Protein AF-A0A2M9D1E2-F1 (afdb_monomer)

Mean predicted aligned error: 17.07 Å

Solvent-accessible surface area (backbone atoms only — not comparable to full-atom values): 19922 Å² total; per-residue (Å²): 134,84,56,45,44,50,53,65,51,48,74,68,51,47,50,51,50,52,53,46,57,64,70,30,31,66,51,33,42,31,51,49,23,44,52,24,63,76,65,76,41,74,36,74,57,32,27,46,29,58,59,29,50,54,54,50,47,59,48,48,54,52,48,62,73,68,72,47,47,74,80,47,60,90,84,64,46,42,81,58,75,55,36,64,86,64,84,65,54,70,62,38,51,31,52,45,45,59,56,61,26,49,61,43,47,52,46,50,26,48,30,72,78,36,78,67,43,38,82,42,63,45,51,82,68,93,52,103,47,50,71,45,56,35,65,25,41,34,43,91,91,44,72,50,64,71,43,56,61,59,47,59,43,57,58,52,64,50,73,58,97,57,81,64,45,65,52,52,45,52,51,49,48,52,60,54,43,54,57,42,55,60,63,34,72,81,55,75,78,59,72,34,71,29,53,74,31,53,82,53,67,71,76,84,40,64,85,58,60,45,66,83,84,79,78,71,73,84,72,71,81,76,57,76,84,45,66,48,44,91,82,43,68,86,49,45,34,32,38,28,42,70,72,58,35,93,94,45,49,69,80,28,65,75,48,64,56,68,61,53,51,52,50,50,50,52,51,13,46,75,59,72,33,80,82,56,72,72,62,61,86,64,32,34,81,58,40,42,40,83,29,54,31,31,94,33,31,38,35,36,40,37,28,37,96,64,30,35,33,34,37,39,34,45,47,51,73,32,28,58,58,55,45,55,52,51,58,49,50,53,48,46,51,13,59,74,73,71,37,36,66,48,51,67,83,46,67,76,60,72,73,77,126

Organism: NCBI:txid205941

Structure (mmCIF, N/CA/C/O backbone):
data_AF-A0A2M9D1E2-F1
#
_entry.id   AF-A0A2M9D1E2-F1
#
loop_
_atom_site.group_PDB
_atom_site.id
_atom_site.type_symbol
_atom_site.label_atom_id
_atom_site.label_alt_id
_atom_site.label_comp_id
_atom_site.label_asym_id
_atom_site.label_entity_id
_atom_site.label_seq_id
_atom_site.pdbx_PDB_ins_code
_atom_site.Cartn_x
_atom_site.Cartn_y
_atom_site.Cartn_z
_atom_site.occupancy
_atom_site.B_iso_or_equiv
_atom_site.auth_seq_id
_atom_site.auth_comp_id
_atom_site.auth_asym_id
_atom_site.auth_atom_id
_atom_site.pdbx_PDB_model_num
ATOM 1 N N . MET A 1 1 ? 12.804 12.729 13.899 1.00 30.73 1 MET A N 1
ATOM 2 C CA . MET A 1 1 ? 12.704 13.256 12.520 1.00 30.73 1 MET A CA 1
ATOM 3 C C . MET A 1 1 ? 11.221 13.268 12.209 1.00 30.73 1 MET A C 1
ATOM 5 O O . MET A 1 1 ? 10.580 12.286 12.539 1.00 30.73 1 MET A O 1
ATOM 9 N N . MET A 1 2 ? 10.645 14.384 11.767 1.00 28.78 2 MET A N 1
ATOM 10 C CA . MET A 1 2 ? 9.195 14.471 11.552 1.00 28.78 2 MET A CA 1
ATOM 11 C C . MET A 1 2 ? 8.883 13.893 10.167 1.00 28.78 2 MET A C 1
ATOM 13 O O . MET A 1 2 ? 9.509 14.310 9.195 1.00 28.78 2 MET A O 1
ATOM 17 N N . HIS A 1 3 ? 7.996 12.903 10.103 1.00 37.47 3 HIS A N 1
ATOM 18 C CA . HIS A 1 3 ? 7.661 12.175 8.879 1.00 37.47 3 HIS A CA 1
ATOM 19 C C . HIS A 1 3 ? 6.671 12.994 8.044 1.00 37.47 3 HIS A C 1
ATOM 21 O O . HIS A 1 3 ? 5.739 13.585 8.590 1.00 37.47 3 HIS A O 1
ATOM 27 N N . LEU A 1 4 ? 6.925 13.098 6.740 1.00 37.47 4 LEU A N 1
ATOM 28 C CA . LEU A 1 4 ? 6.036 13.776 5.800 1.00 37.47 4 LEU A CA 1
ATOM 29 C C . LEU A 1 4 ? 5.036 12.740 5.315 1.00 37.47 4 LEU A C 1
ATOM 31 O O . LEU A 1 4 ? 5.446 11.824 4.608 1.00 37.47 4 LEU A O 1
ATOM 35 N N . ARG A 1 5 ? 3.743 12.875 5.629 1.00 41.19 5 ARG A N 1
ATOM 36 C CA . ARG A 1 5 ? 2.755 12.048 4.925 1.00 41.19 5 ARG A CA 1
ATOM 37 C C . ARG A 1 5 ? 2.846 12.372 3.431 1.00 41.19 5 ARG A C 1
ATOM 39 O O . ARG A 1 5 ? 3.163 13.512 3.080 1.00 41.19 5 ARG A O 1
ATOM 46 N N . PRO A 1 6 ? 2.553 11.430 2.524 1.00 41.03 6 PRO A N 1
ATOM 47 C CA . PRO A 1 6 ? 2.408 11.760 1.113 1.00 41.03 6 PRO A CA 1
ATOM 48 C C . PRO A 1 6 ? 1.462 12.954 0.910 1.00 41.03 6 PRO A C 1
ATOM 50 O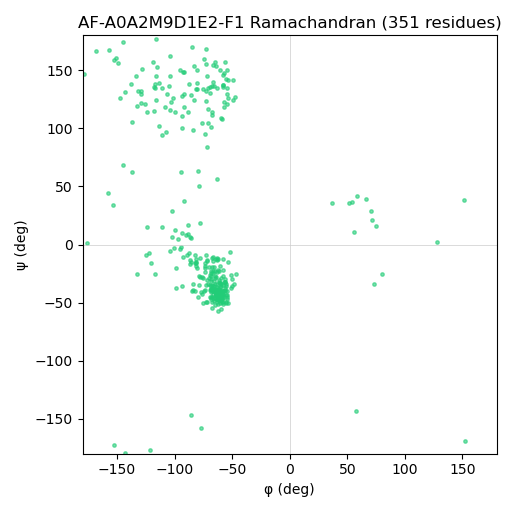 O . PRO A 1 6 ? 1.777 13.831 0.116 1.00 41.03 6 PRO A O 1
ATOM 53 N N . SER A 1 7 ? 0.405 13.093 1.715 1.00 40.59 7 SER A N 1
ATOM 54 C CA . SER A 1 7 ? -0.510 14.245 1.715 1.00 40.59 7 SER A CA 1
ATOM 55 C C . SER A 1 7 ? 0.078 15.589 2.172 1.00 40.59 7 SER A C 1
ATOM 57 O O . SER A 1 7 ? -0.527 16.633 1.933 1.00 40.59 7 SER A O 1
ATOM 59 N N . ASP A 1 8 ? 1.285 15.599 2.744 1.00 48.59 8 ASP A N 1
ATOM 60 C CA . ASP A 1 8 ? 2.007 16.800 3.181 1.00 48.59 8 ASP A CA 1
ATOM 61 C C . ASP A 1 8 ? 2.987 17.344 2.120 1.00 48.59 8 ASP A C 1
ATOM 63 O O . ASP A 1 8 ? 3.651 18.358 2.357 1.00 48.59 8 ASP A O 1
ATOM 67 N N . LEU A 1 9 ? 3.125 16.692 0.955 1.00 55.94 9 LEU A N 1
ATOM 68 C CA . LEU A 1 9 ? 4.037 17.182 -0.079 1.00 55.94 9 LEU A CA 1
ATOM 69 C C . LEU A 1 9 ? 3.463 18.438 -0.742 1.00 55.94 9 LEU A C 1
ATOM 71 O O . LEU A 1 9 ? 2.390 18.427 -1.351 1.00 55.94 9 LEU A O 1
ATOM 75 N N . SER A 1 10 ? 4.236 19.522 -0.717 1.00 64.19 10 SER A N 1
ATOM 76 C CA . SER A 1 10 ? 3.990 20.673 -1.577 1.00 64.19 10 SER A CA 1
ATOM 77 C C . SER A 1 10 ? 3.966 20.240 -3.045 1.00 64.19 10 SER A C 1
ATOM 79 O O . SER A 1 10 ? 4.591 19.251 -3.432 1.00 64.19 10 SER A O 1
ATOM 81 N N . ARG A 1 11 ? 3.311 21.017 -3.915 1.00 64.31 11 ARG A N 1
ATOM 82 C CA . ARG A 1 11 ? 3.317 20.758 -5.368 1.00 64.31 11 ARG A CA 1
ATOM 83 C C . ARG A 1 11 ? 4.737 20.567 -5.921 1.00 64.31 11 ARG A C 1
ATOM 85 O O . ARG A 1 11 ? 4.955 19.739 -6.798 1.00 64.31 11 ARG A O 1
ATOM 92 N N . GLU A 1 12 ? 5.707 21.321 -5.410 1.00 68.00 12 GLU A N 1
ATOM 93 C CA . GLU A 1 12 ? 7.111 21.185 -5.798 1.00 68.00 12 GLU A CA 1
ATOM 94 C C . GLU A 1 12 ? 7.720 19.860 -5.320 1.00 68.00 12 GLU A C 1
ATOM 96 O O . GLU A 1 12 ? 8.460 19.217 -6.061 1.00 68.00 12 GLU A O 1
ATOM 101 N N . GLN A 1 13 ? 7.406 19.423 -4.100 1.00 69.69 13 GLN A N 1
ATOM 102 C CA . GLN A 1 13 ? 7.840 18.126 -3.579 1.00 69.69 13 GLN A CA 1
ATOM 103 C C . GLN A 1 13 ? 7.193 16.961 -4.341 1.00 69.69 13 GLN A C 1
ATOM 105 O O . GLN A 1 13 ? 7.903 16.037 -4.727 1.00 69.69 13 GLN A O 1
ATOM 110 N N . ALA A 1 14 ? 5.896 17.044 -4.643 1.00 69.19 14 ALA A N 1
ATOM 111 C CA . ALA A 1 14 ? 5.176 16.067 -5.456 1.00 69.19 14 ALA A CA 1
ATOM 112 C C . ALA A 1 14 ? 5.780 15.951 -6.870 1.00 69.19 14 ALA A C 1
ATOM 114 O O . ALA A 1 14 ? 6.078 14.853 -7.334 1.00 69.19 14 ALA A O 1
ATOM 115 N N . ASN A 1 15 ? 6.073 17.081 -7.523 1.00 73.69 15 ASN A N 1
ATOM 116 C CA . ASN A 1 15 ? 6.747 17.090 -8.825 1.00 73.69 15 ASN A CA 1
ATOM 117 C C . ASN A 1 15 ? 8.166 16.505 -8.757 1.00 73.69 15 ASN A C 1
ATOM 119 O O . ASN A 1 15 ? 8.570 15.782 -9.664 1.00 73.69 15 ASN A O 1
ATOM 123 N N . ARG A 1 16 ? 8.927 16.792 -7.691 1.00 74.56 16 ARG A N 1
ATOM 124 C CA . ARG A 1 16 ? 10.251 16.185 -7.478 1.00 74.56 16 ARG A CA 1
ATOM 125 C C . ARG A 1 16 ? 10.161 14.677 -7.259 1.00 74.56 16 ARG A C 1
ATOM 127 O O . ARG A 1 16 ? 11.017 13.956 -7.760 1.00 74.56 16 ARG A O 1
ATOM 134 N N . HIS A 1 17 ? 9.141 14.209 -6.545 1.00 74.50 17 HIS A N 1
ATOM 135 C CA . HIS A 1 17 ? 8.901 12.785 -6.336 1.00 74.50 17 HIS A CA 1
ATOM 136 C C . HIS A 1 17 ? 8.551 12.075 -7.649 1.00 74.50 17 HIS A C 1
ATOM 138 O O . HIS A 1 17 ? 9.188 11.082 -7.988 1.00 74.50 17 HIS A O 1
ATOM 144 N N . LEU A 1 18 ? 7.620 12.632 -8.431 1.00 76.44 18 LEU A N 1
ATOM 145 C CA . LEU A 1 18 ? 7.269 12.097 -9.747 1.00 76.44 18 LEU A CA 1
ATOM 146 C C . LEU A 1 18 ? 8.486 12.062 -10.683 1.00 76.44 18 LEU A C 1
ATOM 148 O O . LEU A 1 18 ? 8.765 11.029 -11.280 1.00 76.44 18 LEU A O 1
ATOM 152 N N . ALA A 1 19 ? 9.259 13.149 -10.747 1.00 81.69 19 ALA A N 1
ATOM 153 C CA . ALA A 1 19 ? 10.473 13.199 -11.557 1.00 81.69 19 ALA A CA 1
ATOM 154 C C . ALA A 1 19 ? 11.523 12.178 -11.091 1.00 81.69 19 ALA A C 1
ATOM 156 O O . ALA A 1 19 ? 12.221 11.593 -11.914 1.00 81.69 19 ALA A O 1
ATOM 157 N N . HIS A 1 20 ? 11.660 11.946 -9.783 1.00 81.25 20 HIS A N 1
ATOM 158 C CA . HIS A 1 20 ? 12.531 10.890 -9.277 1.00 81.25 20 HIS A CA 1
ATOM 159 C C . HIS A 1 20 ? 12.058 9.516 -9.763 1.00 81.25 20 HIS A C 1
ATOM 161 O O . HIS A 1 20 ? 12.851 8.806 -10.369 1.00 81.25 20 HIS A O 1
ATOM 167 N N . ALA A 1 21 ? 10.779 9.183 -9.586 1.00 79.56 21 ALA A N 1
ATOM 168 C CA . ALA A 1 21 ? 10.208 7.914 -10.035 1.00 79.56 21 ALA A CA 1
ATOM 169 C C . ALA A 1 21 ? 10.362 7.682 -11.549 1.00 79.56 21 ALA A C 1
ATOM 171 O O . ALA A 1 21 ? 10.675 6.579 -11.991 1.00 79.56 21 ALA A O 1
ATOM 172 N N . GLU A 1 22 ? 10.186 8.730 -12.356 1.00 82.81 22 GLU A N 1
ATOM 173 C CA . GLU A 1 22 ? 10.434 8.670 -13.798 1.00 82.81 22 GLU A CA 1
ATOM 174 C C . GLU A 1 22 ? 11.910 8.395 -14.111 1.00 82.81 22 GLU A C 1
ATOM 176 O O . GLU A 1 22 ? 12.217 7.555 -14.957 1.00 82.81 22 GLU A O 1
ATOM 181 N N . ASN A 1 23 ? 12.826 9.059 -13.401 1.00 84.19 23 ASN A N 1
ATOM 182 C CA . ASN A 1 23 ? 14.267 8.905 -13.600 1.00 84.19 23 ASN A CA 1
ATOM 183 C C . ASN A 1 23 ? 14.819 7.574 -13.062 1.00 84.19 23 ASN A C 1
ATOM 185 O O . ASN A 1 23 ? 15.860 7.121 -13.533 1.00 84.19 23 ASN A O 1
ATOM 189 N N . THR A 1 24 ? 14.156 6.935 -12.095 1.00 82.88 24 THR A N 1
ATOM 190 C CA . THR A 1 24 ? 14.595 5.649 -11.532 1.00 82.88 24 THR A CA 1
ATOM 191 C C . THR A 1 24 ? 14.048 4.436 -12.272 1.00 82.88 24 THR A C 1
ATOM 193 O O . THR A 1 24 ? 14.525 3.330 -12.026 1.00 82.88 24 THR A O 1
ATOM 196 N N . ARG A 1 25 ? 13.111 4.603 -13.216 1.00 86.81 25 ARG A N 1
ATOM 197 C CA . ARG A 1 25 ? 12.464 3.483 -13.922 1.00 86.81 25 ARG A CA 1
ATOM 198 C C . ARG A 1 25 ? 13.461 2.512 -14.557 1.00 86.81 25 ARG A C 1
ATOM 200 O O . ARG A 1 25 ? 13.387 1.306 -14.342 1.00 86.81 25 ARG A O 1
ATOM 207 N N . GLU A 1 26 ? 14.418 3.037 -15.318 1.00 89.94 26 GLU A N 1
ATOM 208 C CA . GLU A 1 26 ? 15.444 2.229 -15.990 1.00 89.94 26 GLU A CA 1
ATOM 209 C C . GLU A 1 26 ? 16.364 1.520 -14.987 1.00 89.94 26 GLU A C 1
ATOM 211 O O . GLU A 1 26 ? 16.688 0.343 -15.164 1.00 89.94 26 GLU A O 1
ATOM 216 N N . PHE A 1 27 ? 16.730 2.212 -13.905 1.00 89.81 27 PHE A N 1
ATOM 217 C CA . PHE A 1 27 ? 17.499 1.626 -12.813 1.00 89.81 27 PHE A CA 1
ATOM 218 C C . PHE A 1 27 ? 16.750 0.445 -12.185 1.00 89.81 27 PHE A C 1
ATOM 220 O O . PHE A 1 27 ? 17.319 -0.634 -12.065 1.00 89.81 27 PHE A O 1
ATOM 227 N N . ARG A 1 28 ? 15.463 0.611 -11.859 1.00 89.12 28 ARG A N 1
ATOM 228 C CA . ARG A 1 28 ? 14.631 -0.435 -11.245 1.00 89.12 28 ARG A CA 1
ATOM 229 C C . ARG A 1 28 ? 14.474 -1.671 -12.124 1.00 89.12 28 ARG A C 1
ATOM 231 O O . ARG A 1 28 ? 14.533 -2.786 -11.616 1.00 89.12 28 ARG A O 1
ATOM 238 N N . LEU A 1 29 ? 14.314 -1.489 -13.434 1.00 93.12 29 LEU A N 1
ATOM 239 C CA . LEU A 1 29 ? 14.281 -2.607 -14.383 1.00 93.12 29 LEU A CA 1
ATOM 240 C C . LEU A 1 29 ? 15.635 -3.318 -14.470 1.00 93.12 29 LEU A C 1
ATOM 242 O O . LEU A 1 29 ? 15.686 -4.545 -14.522 1.00 93.12 29 LEU A O 1
ATOM 246 N N . THR A 1 30 ? 16.730 -2.556 -14.459 1.00 93.00 30 THR A N 1
ATOM 247 C CA . THR A 1 30 ? 18.088 -3.114 -14.473 1.00 93.00 30 THR A CA 1
ATOM 248 C C . THR A 1 30 ? 18.355 -3.906 -13.194 1.00 93.00 30 THR A C 1
ATOM 250 O O . THR A 1 30 ? 18.816 -5.038 -13.249 1.00 93.00 30 THR A O 1
ATOM 253 N N . GLU A 1 31 ? 18.000 -3.361 -12.038 1.00 90.19 31 GLU A N 1
ATOM 254 C CA . GLU A 1 31 ? 18.126 -4.029 -10.745 1.00 90.19 31 GLU A CA 1
ATOM 255 C C . GLU A 1 31 ? 17.321 -5.336 -10.681 1.00 90.19 31 GLU A C 1
ATOM 257 O O . GLU A 1 31 ? 17.870 -6.377 -10.320 1.00 90.19 31 GLU A O 1
ATOM 262 N N . LEU A 1 32 ? 16.066 -5.313 -11.140 1.00 91.81 32 LEU A N 1
ATOM 263 C CA . LEU A 1 32 ? 15.233 -6.509 -11.255 1.00 91.81 32 LEU A CA 1
ATOM 264 C C . LEU A 1 32 ? 15.869 -7.575 -12.159 1.00 91.81 32 LEU A C 1
ATOM 266 O O . LEU A 1 32 ? 15.884 -8.753 -11.802 1.00 91.81 32 LEU A O 1
ATOM 270 N N . ALA A 1 33 ? 16.431 -7.169 -13.301 1.00 94.62 33 ALA A N 1
ATOM 271 C CA . ALA A 1 33 ? 17.135 -8.070 -14.210 1.00 94.62 33 ALA A CA 1
ATOM 272 C C . ALA A 1 33 ? 18.343 -8.739 -13.533 1.00 94.62 33 ALA A C 1
ATOM 274 O O . ALA A 1 33 ? 18.526 -9.949 -13.653 1.00 94.62 33 ALA A O 1
ATOM 275 N N . HIS A 1 34 ? 19.141 -7.973 -12.782 1.00 91.50 34 HIS A N 1
ATOM 276 C CA . HIS A 1 34 ? 20.280 -8.505 -12.024 1.00 91.50 34 HIS A CA 1
ATOM 277 C C . HIS A 1 34 ? 19.837 -9.484 -10.932 1.00 91.50 34 HIS A C 1
ATOM 279 O O . HIS A 1 34 ? 20.447 -10.542 -10.788 1.00 91.50 34 HIS A O 1
ATOM 285 N N . TRP A 1 35 ? 18.762 -9.183 -10.197 1.00 90.06 35 TRP A N 1
ATOM 286 C CA . TRP A 1 35 ? 18.223 -10.099 -9.186 1.00 90.06 35 TRP A CA 1
ATOM 287 C C . TRP A 1 35 ? 17.701 -11.401 -9.787 1.00 90.06 35 TRP A C 1
ATOM 289 O O . TRP A 1 35 ? 18.001 -12.474 -9.259 1.00 90.06 35 TRP A O 1
ATOM 299 N N . MET A 1 36 ? 16.965 -11.335 -10.898 1.00 92.06 36 MET A N 1
ATOM 300 C CA . MET A 1 36 ? 16.499 -12.534 -11.595 1.00 92.06 36 MET A CA 1
ATOM 301 C C . MET A 1 36 ? 17.674 -13.361 -12.110 1.00 92.06 36 MET A C 1
ATOM 303 O O . MET A 1 36 ? 17.728 -14.554 -11.846 1.00 92.06 36 MET A O 1
ATOM 307 N N . ALA A 1 37 ? 18.657 -12.740 -12.762 1.00 92.25 37 ALA A N 1
ATOM 308 C CA . ALA A 1 37 ? 19.831 -13.455 -13.258 1.00 92.25 37 ALA A CA 1
ATOM 309 C C . ALA A 1 37 ? 20.640 -14.122 -12.131 1.00 92.25 37 ALA A C 1
ATOM 311 O O . ALA A 1 37 ? 21.111 -15.243 -12.292 1.00 92.25 37 ALA A O 1
ATOM 312 N N . ALA A 1 38 ? 20.785 -13.458 -10.980 1.00 89.19 38 ALA A N 1
ATOM 313 C CA . ALA A 1 38 ? 21.532 -13.988 -9.839 1.00 89.19 38 ALA A CA 1
ATOM 314 C C . ALA A 1 38 ? 20.804 -15.112 -9.080 1.00 89.19 38 ALA A C 1
ATOM 316 O O . ALA A 1 38 ? 21.443 -15.840 -8.323 1.00 89.19 38 ALA A O 1
ATOM 317 N N . SER A 1 39 ? 19.487 -15.235 -9.253 1.00 88.25 39 SER A N 1
ATOM 318 C CA . SER A 1 39 ? 18.641 -16.219 -8.563 1.00 88.25 39 SER A CA 1
ATOM 319 C C . SER A 1 39 ? 18.103 -17.314 -9.485 1.00 88.25 39 SER A C 1
ATOM 321 O O . SER A 1 39 ? 17.161 -18.006 -9.106 1.00 88.25 39 SER A O 1
ATOM 323 N N . ASP A 1 40 ? 18.671 -17.455 -10.691 1.00 89.44 40 ASP A N 1
ATOM 324 C CA . ASP A 1 40 ? 18.162 -18.343 -11.747 1.00 89.44 40 ASP A CA 1
ATOM 325 C C . ASP A 1 40 ? 16.656 -18.126 -12.028 1.00 89.44 40 ASP A C 1
ATOM 327 O O . ASP A 1 40 ? 15.896 -19.056 -12.302 1.00 89.44 40 ASP A O 1
ATOM 331 N N . GLY A 1 41 ? 16.210 -16.871 -11.929 1.00 90.50 41 GLY A N 1
ATOM 332 C CA . GLY A 1 41 ? 14.840 -16.441 -12.175 1.00 90.50 41 GLY A CA 1
ATOM 333 C C . GLY A 1 41 ? 14.451 -16.453 -13.660 1.00 90.50 41 GLY A C 1
ATOM 334 O O . GLY A 1 41 ? 15.310 -16.532 -14.541 1.00 90.50 41 GLY A O 1
ATOM 335 N N . PRO A 1 42 ? 13.150 -16.314 -13.971 1.00 94.81 42 PRO A N 1
ATOM 336 C CA . PRO A 1 42 ? 12.587 -16.474 -15.316 1.00 94.81 42 PRO A CA 1
ATOM 337 C C . PRO A 1 42 ? 12.805 -15.236 -16.206 1.00 94.81 42 PRO A C 1
ATOM 339 O O . PRO A 1 42 ? 11.876 -14.709 -16.817 1.00 94.81 42 PRO A O 1
ATOM 342 N N . ILE A 1 43 ? 14.040 -14.737 -16.285 1.00 95.25 43 ILE A N 1
ATOM 343 C CA . ILE A 1 43 ? 14.364 -13.472 -16.957 1.00 95.25 43 ILE A CA 1
ATOM 344 C C . ILE A 1 43 ? 14.014 -13.476 -18.451 1.00 95.25 43 ILE A C 1
ATOM 346 O O . ILE A 1 43 ? 13.589 -12.454 -18.993 1.00 95.25 43 ILE A O 1
ATOM 350 N N . ASP A 1 44 ? 14.133 -14.623 -19.118 1.00 95.44 44 ASP A N 1
ATOM 351 C CA . ASP A 1 44 ? 13.817 -14.776 -20.542 1.00 95.44 44 ASP A CA 1
ATOM 352 C C . ASP A 1 44 ? 12.311 -14.681 -20.834 1.00 95.44 44 ASP A C 1
ATOM 354 O O . ASP A 1 44 ? 11.915 -14.381 -21.961 1.00 95.44 44 ASP A O 1
ATOM 358 N N . GLU A 1 45 ? 11.464 -14.874 -19.819 1.00 94.25 45 GLU A N 1
ATOM 359 C CA . GLU A 1 45 ? 10.005 -14.773 -19.928 1.00 94.25 45 GLU A CA 1
ATOM 360 C C . GLU A 1 45 ? 9.489 -13.345 -19.719 1.00 94.25 45 GLU A C 1
ATOM 362 O O . GLU A 1 45 ? 8.304 -13.082 -19.920 1.00 94.25 45 GLU A O 1
ATOM 367 N N . MET A 1 46 ? 10.366 -12.413 -19.331 1.00 95.50 46 MET A N 1
ATOM 368 C CA . MET A 1 46 ? 10.008 -11.046 -18.956 1.00 95.50 46 MET A CA 1
ATOM 369 C C . MET A 1 46 ? 9.773 -10.150 -20.173 1.00 95.50 46 MET A C 1
ATOM 371 O O . MET A 1 46 ? 10.462 -9.150 -20.378 1.00 95.50 46 MET A O 1
ATOM 375 N N . ASP A 1 47 ? 8.768 -10.491 -20.968 1.00 92.69 47 ASP A N 1
ATOM 376 C CA . ASP A 1 47 ? 8.425 -9.848 -22.232 1.00 92.69 47 ASP A CA 1
ATOM 377 C C . ASP A 1 47 ? 7.521 -8.615 -22.105 1.00 92.69 47 ASP A C 1
ATOM 379 O O . ASP A 1 47 ? 7.156 -8.070 -23.137 1.00 92.69 47 ASP A O 1
ATOM 383 N N . ALA A 1 48 ? 7.204 -8.132 -20.901 1.00 89.38 48 ALA A N 1
ATOM 384 C CA . ALA A 1 48 ? 6.289 -7.016 -20.643 1.00 89.38 48 ALA A CA 1
ATOM 385 C C . ALA A 1 48 ? 4.872 -7.253 -21.194 1.00 89.38 48 ALA A C 1
ATOM 387 O O . ALA A 1 48 ? 4.248 -6.349 -21.748 1.00 89.38 48 ALA A O 1
ATOM 388 N N . SER A 1 49 ? 4.378 -8.476 -21.009 1.00 85.19 49 SER A N 1
ATOM 389 C CA . SER A 1 49 ? 2.968 -8.855 -21.129 1.00 85.19 49 SER A CA 1
ATOM 390 C C . SER A 1 49 ? 2.324 -9.057 -19.749 1.00 85.19 49 SER A C 1
ATOM 392 O O . SER A 1 49 ? 3.008 -9.319 -18.759 1.00 85.19 49 SER A O 1
ATOM 394 N N . TRP A 1 50 ? 0.998 -9.046 -19.665 1.00 79.56 50 TRP A N 1
ATOM 395 C CA . TRP A 1 50 ? 0.243 -9.464 -18.483 1.00 79.56 50 TRP A CA 1
ATOM 396 C C . TRP A 1 50 ? 0.593 -10.885 -18.037 1.00 79.56 50 TRP A C 1
ATOM 398 O O . TRP A 1 50 ? 0.676 -11.147 -16.841 1.00 79.56 50 TRP A O 1
ATOM 408 N N . ALA A 1 51 ? 0.875 -11.796 -18.977 1.00 80.69 51 ALA A N 1
ATOM 409 C CA . ALA A 1 51 ? 1.328 -13.144 -18.637 1.00 80.69 51 ALA A CA 1
ATOM 410 C C . ALA A 1 51 ? 2.665 -13.111 -17.876 1.00 80.69 51 ALA A C 1
ATOM 412 O O . ALA A 1 51 ? 2.818 -13.789 -16.863 1.00 80.69 51 ALA A O 1
ATOM 413 N N . SER A 1 52 ? 3.605 -12.269 -18.315 1.00 87.62 52 SER A N 1
ATOM 414 C CA . SER A 1 52 ? 4.891 -12.104 -17.631 1.00 87.62 52 SER A CA 1
ATOM 415 C C . SER A 1 52 ? 4.779 -11.438 -16.253 1.00 87.62 52 SER A C 1
ATOM 417 O O . SER A 1 52 ? 5.637 -11.676 -15.409 1.00 87.62 52 SER A O 1
ATOM 419 N N . VAL A 1 53 ? 3.709 -10.676 -15.972 1.00 81.94 53 VAL A N 1
ATOM 420 C CA . VAL A 1 53 ? 3.424 -10.154 -14.618 1.00 81.94 53 VAL A CA 1
ATOM 421 C C . VAL A 1 53 ? 3.105 -11.295 -13.647 1.00 81.94 53 VAL A C 1
ATOM 423 O O . VAL A 1 53 ? 3.572 -11.275 -12.511 1.00 81.94 53 VAL A O 1
ATOM 426 N N . GLY A 1 54 ? 2.376 -12.321 -14.096 1.00 77.50 54 GLY A N 1
ATOM 427 C CA . GLY A 1 54 ? 2.157 -13.541 -13.313 1.00 77.50 54 GLY A CA 1
ATOM 428 C C . GLY A 1 54 ? 3.447 -14.295 -13.015 1.00 77.50 54 GLY A C 1
ATOM 429 O O . GLY A 1 54 ? 3.728 -14.625 -11.868 1.00 77.50 54 GLY A O 1
ATOM 430 N N . THR A 1 55 ? 4.289 -14.479 -14.030 1.00 86.62 55 THR A N 1
ATOM 431 C CA . THR A 1 55 ? 5.609 -15.096 -13.852 1.00 86.62 55 THR A CA 1
ATOM 432 C C . THR A 1 55 ? 6.498 -14.281 -12.895 1.00 86.62 55 THR A C 1
ATOM 434 O O . THR A 1 55 ? 7.162 -14.847 -12.024 1.00 86.62 55 THR A O 1
ATOM 437 N N . LEU A 1 56 ? 6.500 -12.945 -13.012 1.00 86.69 56 LEU A N 1
ATOM 438 C CA . LEU A 1 56 ? 7.201 -12.039 -12.093 1.00 86.69 56 LEU A CA 1
ATOM 439 C C . LEU A 1 56 ? 6.695 -12.205 -10.656 1.00 86.69 56 LEU A C 1
ATOM 441 O O . LEU A 1 56 ? 7.496 -12.176 -9.719 1.00 86.69 56 LEU A O 1
ATOM 445 N N . TRP A 1 57 ? 5.388 -12.392 -10.484 1.00 79.81 57 TRP A N 1
ATOM 446 C CA . TRP A 1 57 ? 4.772 -12.622 -9.187 1.00 79.81 57 TRP A CA 1
ATOM 447 C C . TRP A 1 57 ? 5.261 -13.902 -8.521 1.00 79.81 57 TRP A C 1
ATOM 449 O O . TRP A 1 57 ? 5.842 -13.836 -7.436 1.00 79.81 57 TRP A O 1
ATOM 459 N N . GLU A 1 58 ? 5.094 -15.037 -9.196 1.00 79.75 58 GLU A N 1
ATOM 460 C CA . GLU A 1 58 ? 5.506 -16.349 -8.691 1.00 79.75 58 GLU A CA 1
ATOM 461 C C . GLU A 1 58 ? 6.995 -16.363 -8.323 1.00 79.75 58 GLU A C 1
ATOM 463 O O . GLU A 1 58 ? 7.382 -16.824 -7.244 1.00 79.75 58 GLU A O 1
ATOM 468 N N . TRP A 1 59 ? 7.838 -15.781 -9.184 1.00 87.38 59 TRP A N 1
ATOM 469 C CA . TRP A 1 59 ? 9.258 -15.632 -8.889 1.00 87.38 59 TRP A CA 1
ATOM 470 C C . TRP A 1 59 ? 9.499 -14.740 -7.672 1.00 87.38 59 TRP A C 1
ATOM 472 O O . TRP A 1 59 ? 10.264 -15.128 -6.796 1.00 87.38 59 TRP A O 1
ATOM 482 N N . THR A 1 60 ? 8.845 -13.578 -7.574 1.00 81.31 60 THR A N 1
ATOM 483 C CA . THR A 1 60 ? 9.034 -12.643 -6.451 1.00 81.31 60 THR A CA 1
ATOM 484 C C . THR A 1 60 ? 8.679 -13.299 -5.116 1.00 81.31 60 THR A C 1
ATOM 486 O O . THR A 1 60 ? 9.413 -13.129 -4.143 1.00 81.31 60 THR A O 1
ATOM 489 N N . GLN A 1 61 ? 7.605 -14.093 -5.060 1.00 75.19 61 GLN A N 1
ATOM 490 C CA . GLN A 1 61 ? 7.239 -14.855 -3.862 1.00 75.19 61 GLN A CA 1
ATOM 491 C C . GLN A 1 61 ? 8.338 -15.833 -3.458 1.00 75.19 61 GLN A C 1
ATOM 493 O O . GLN A 1 61 ? 8.764 -15.848 -2.301 1.00 75.19 61 GLN A O 1
ATOM 498 N N . SER A 1 62 ? 8.812 -16.628 -4.423 1.00 77.69 62 SER A N 1
ATOM 499 C CA . SER A 1 62 ? 9.905 -17.566 -4.193 1.00 77.69 62 SER A CA 1
ATOM 500 C C . SER A 1 62 ? 11.150 -16.818 -3.717 1.00 77.69 62 SER A C 1
ATOM 502 O O . SER A 1 62 ? 11.694 -17.154 -2.671 1.00 77.69 62 SER A O 1
ATOM 504 N N . PHE A 1 63 ? 11.536 -15.755 -4.422 1.00 79.44 63 PHE A N 1
ATOM 505 C CA . PHE A 1 63 ? 12.718 -14.937 -4.167 1.00 79.44 63 PHE A CA 1
ATOM 506 C C . PHE A 1 63 ? 12.721 -14.306 -2.767 1.00 79.44 63 PHE A C 1
ATOM 508 O O . PHE A 1 63 ? 13.742 -14.336 -2.077 1.00 79.44 63 PHE A O 1
ATOM 515 N N . ILE A 1 64 ? 11.577 -13.783 -2.313 1.00 74.69 64 ILE A N 1
ATOM 516 C CA . ILE A 1 64 ? 11.419 -13.237 -0.955 1.00 74.69 64 ILE A CA 1
ATOM 517 C C . ILE A 1 64 ? 11.490 -14.357 0.096 1.00 74.69 64 ILE A C 1
ATOM 519 O O . ILE A 1 64 ? 12.087 -14.162 1.155 1.00 74.69 64 ILE A O 1
ATOM 523 N N . SER A 1 65 ? 10.915 -15.532 -0.187 1.00 66.38 65 SER A N 1
ATOM 524 C CA . SER A 1 65 ? 10.849 -16.656 0.760 1.00 66.38 65 SER A CA 1
ATOM 525 C C . SER A 1 65 ? 12.179 -17.396 0.980 1.00 66.38 65 SER A C 1
ATOM 527 O O . SER A 1 65 ? 12.336 -18.067 1.998 1.00 66.38 65 SER A O 1
ATOM 529 N N . THR A 1 66 ? 13.144 -17.277 0.061 1.00 59.75 66 THR A N 1
ATOM 530 C CA . THR A 1 66 ? 14.382 -18.081 0.038 1.00 59.75 66 THR A CA 1
ATOM 531 C C . THR A 1 66 ? 15.637 -17.363 0.564 1.00 59.75 66 THR A C 1
ATOM 533 O O . THR A 1 66 ? 16.739 -17.689 0.145 1.00 59.75 66 THR A O 1
ATOM 536 N N . GLU A 1 67 ? 15.510 -16.401 1.483 1.00 56.28 67 GLU A N 1
ATOM 537 C CA . GLU A 1 67 ? 16.653 -15.700 2.119 1.00 56.28 67 GLU A CA 1
ATOM 538 C C . GLU A 1 67 ? 17.520 -14.810 1.190 1.00 56.28 67 GLU A C 1
ATOM 540 O O . GLU A 1 67 ? 18.727 -14.693 1.377 1.00 56.28 67 GLU A O 1
ATOM 545 N N . VAL A 1 68 ? 16.924 -14.070 0.241 1.00 52.06 68 VAL A N 1
ATOM 546 C CA . VAL A 1 68 ? 17.641 -13.001 -0.512 1.00 52.06 68 VAL A CA 1
ATOM 547 C C . VAL A 1 68 ? 17.397 -11.598 0.058 1.00 52.06 68 VAL A C 1
ATOM 549 O O . VAL A 1 68 ? 17.946 -10.607 -0.422 1.00 52.06 68 VAL A O 1
ATOM 552 N N . ALA A 1 69 ? 16.679 -11.496 1.180 1.00 50.81 69 ALA A N 1
ATOM 553 C CA . ALA A 1 69 ? 16.636 -10.268 1.968 1.00 50.81 69 ALA A CA 1
ATOM 554 C C . ALA A 1 69 ? 18.068 -9.721 2.207 1.00 50.81 69 ALA A C 1
ATOM 556 O O . ALA A 1 69 ? 18.280 -8.516 2.160 1.00 50.81 69 ALA A O 1
ATOM 557 N N . GLU A 1 70 ? 19.088 -10.577 2.352 1.00 55.81 70 GLU A N 1
ATOM 558 C CA . GLU A 1 70 ? 20.485 -10.152 2.527 1.00 55.81 70 GLU A CA 1
ATOM 559 C C . GLU A 1 70 ? 21.112 -9.390 1.348 1.00 55.81 70 GLU A C 1
ATOM 561 O O . GLU A 1 70 ? 21.982 -8.552 1.588 1.00 55.81 70 GLU A O 1
ATOM 566 N N . ALA A 1 71 ? 20.666 -9.618 0.106 1.00 60.66 71 ALA A N 1
ATOM 567 C CA . ALA A 1 71 ? 21.214 -8.938 -1.073 1.00 60.66 71 ALA A CA 1
ATOM 568 C C . ALA A 1 71 ? 20.787 -7.467 -1.175 1.00 60.66 71 ALA A C 1
ATOM 570 O O . ALA A 1 7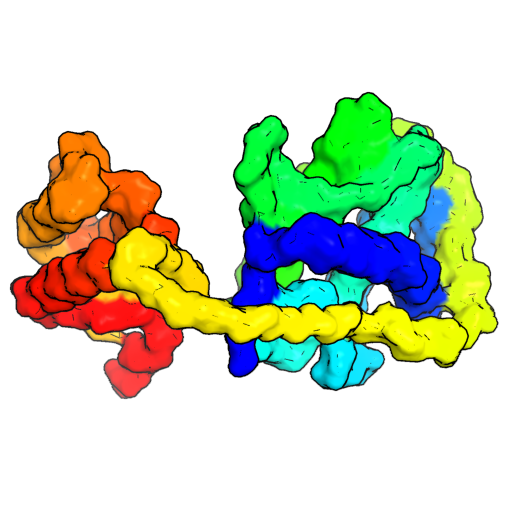1 ? 21.407 -6.710 -1.919 1.00 60.66 71 ALA A O 1
ATOM 571 N N . VAL A 1 72 ? 19.755 -7.061 -0.425 1.00 68.00 72 VAL A N 1
ATOM 572 C CA . VAL A 1 72 ? 19.348 -5.663 -0.274 1.00 68.00 72 VAL A CA 1
ATOM 573 C C . VAL A 1 72 ? 20.030 -5.090 0.981 1.00 68.00 72 VAL A C 1
ATOM 575 O O . VAL A 1 72 ? 19.700 -5.483 2.113 1.00 68.00 72 VAL A O 1
ATOM 578 N N . PRO A 1 73 ? 20.998 -4.170 0.825 1.00 68.81 73 PRO A N 1
ATOM 579 C CA . PRO A 1 73 ? 21.666 -3.515 1.942 1.00 68.81 73 PRO A CA 1
ATOM 580 C C . PRO A 1 73 ? 20.688 -2.776 2.862 1.00 68.81 73 PRO A C 1
ATOM 582 O O . PRO A 1 73 ? 19.677 -2.228 2.424 1.00 68.81 73 PRO A O 1
ATOM 585 N N . ALA A 1 74 ? 20.993 -2.754 4.160 1.00 64.19 74 ALA A N 1
ATOM 586 C CA . ALA A 1 74 ? 20.117 -2.186 5.188 1.00 64.19 74 ALA A CA 1
ATOM 587 C C . ALA A 1 74 ? 19.946 -0.662 5.075 1.00 64.19 74 ALA A C 1
ATOM 589 O O . ALA A 1 74 ? 18.982 -0.093 5.594 1.00 64.19 74 ALA A O 1
ATOM 590 N N . GLU A 1 75 ? 20.904 -0.003 4.428 1.00 65.81 75 GLU A N 1
ATOM 591 C CA . GLU A 1 75 ? 20.943 1.432 4.192 1.00 65.81 75 GLU A CA 1
ATOM 592 C C . GLU A 1 75 ? 20.095 1.884 2.998 1.00 65.81 75 GLU A C 1
ATOM 594 O O . GLU A 1 75 ? 19.874 3.088 2.846 1.00 65.81 75 GLU A O 1
ATOM 599 N N . TRP A 1 76 ? 19.619 0.959 2.157 1.00 69.75 76 TRP A N 1
ATOM 600 C CA . TRP A 1 76 ? 18.779 1.313 1.017 1.00 69.75 76 TRP A CA 1
ATOM 601 C C . TRP A 1 76 ? 17.384 1.709 1.477 1.00 69.75 76 TRP A C 1
ATOM 603 O O . TRP A 1 76 ? 16.744 1.048 2.299 1.00 69.75 76 TRP A O 1
ATOM 613 N N . ARG A 1 77 ? 16.926 2.840 0.946 1.00 62.72 77 ARG A N 1
ATOM 614 C CA . ARG A 1 77 ? 15.660 3.461 1.319 1.00 62.72 77 ARG A CA 1
ATOM 615 C C . ARG A 1 77 ? 14.623 3.237 0.231 1.00 62.72 77 ARG A C 1
ATOM 617 O O . ARG A 1 77 ? 14.896 3.393 -0.955 1.00 62.72 77 ARG A O 1
ATOM 624 N N . THR A 1 78 ? 13.416 2.898 0.655 1.00 64.56 78 THR A N 1
ATOM 625 C CA . THR A 1 78 ? 12.240 2.831 -0.210 1.00 64.56 78 THR A CA 1
ATOM 626 C C . THR A 1 78 ? 11.638 4.226 -0.355 1.00 64.56 78 THR A C 1
ATOM 628 O O . THR A 1 78 ? 11.736 5.034 0.571 1.00 64.56 78 THR A O 1
ATOM 631 N N . ASP A 1 79 ? 10.938 4.514 -1.454 1.00 58.44 79 ASP A N 1
ATOM 632 C CA . ASP A 1 79 ? 10.121 5.741 -1.575 1.00 58.44 79 ASP A CA 1
ATOM 633 C C . ASP A 1 79 ? 9.150 5.942 -0.388 1.00 58.44 79 ASP A C 1
ATOM 635 O O . ASP A 1 79 ? 8.804 7.065 -0.032 1.00 58.44 79 ASP A O 1
ATOM 639 N N . GLN A 1 80 ? 8.750 4.848 0.271 1.00 51.22 80 GLN A N 1
ATOM 640 C CA . GLN A 1 80 ? 7.869 4.836 1.440 1.00 51.22 80 GLN A CA 1
ATOM 641 C C . GLN A 1 80 ? 8.577 5.167 2.762 1.00 51.22 80 GLN A C 1
ATOM 643 O O . GLN A 1 80 ? 7.923 5.607 3.704 1.00 51.22 80 GLN A O 1
ATOM 648 N N . SER A 1 81 ? 9.905 5.039 2.845 1.00 49.19 81 SER A N 1
ATOM 649 C CA . SER A 1 81 ? 10.670 5.404 4.052 1.00 49.19 81 SER A CA 1
ATOM 650 C C . SER A 1 81 ? 10.584 6.898 4.406 1.00 49.19 81 SER A C 1
ATOM 652 O O . SER A 1 81 ? 10.929 7.300 5.515 1.00 49.19 81 SER A O 1
ATOM 654 N N . ILE A 1 82 ? 10.083 7.716 3.478 1.00 47.00 82 ILE A N 1
ATOM 655 C CA . ILE A 1 82 ? 9.798 9.140 3.672 1.00 47.00 82 ILE A CA 1
ATOM 656 C C . ILE A 1 82 ? 8.473 9.353 4.436 1.00 47.00 82 ILE A C 1
ATOM 658 O O . ILE A 1 82 ? 8.337 10.357 5.136 1.00 47.00 82 ILE A O 1
ATOM 662 N N . GLY A 1 83 ? 7.531 8.403 4.339 1.00 39.22 83 GLY A N 1
ATOM 663 C CA . GLY A 1 83 ? 6.127 8.575 4.722 1.00 39.22 83 GLY A CA 1
ATOM 664 C C . GLY A 1 83 ? 5.700 8.042 6.088 1.00 39.22 83 GLY A C 1
ATOM 665 O O . GLY A 1 83 ? 4.875 8.664 6.744 1.00 39.22 83 GLY A O 1
ATOM 666 N N . PHE A 1 84 ? 6.241 6.903 6.521 1.00 37.78 84 PHE A N 1
ATOM 667 C CA . PHE A 1 84 ? 5.485 6.008 7.412 1.00 37.78 84 PHE A CA 1
ATOM 668 C C . PHE A 1 84 ? 5.778 6.057 8.915 1.00 37.78 84 PHE A C 1
ATOM 670 O O . PHE A 1 84 ? 5.339 5.145 9.593 1.00 37.78 84 PHE A O 1
ATOM 677 N N . GLY A 1 85 ? 6.500 7.041 9.467 1.00 38.22 85 GLY A N 1
ATOM 678 C CA . GLY A 1 85 ? 6.615 7.164 10.942 1.00 38.22 85 GLY A CA 1
ATOM 679 C C . GLY A 1 85 ? 7.499 6.123 11.648 1.00 38.22 85 GLY A C 1
ATOM 680 O O . GLY A 1 85 ? 8.209 6.414 12.609 1.00 38.22 85 GLY A O 1
ATOM 681 N N . PHE A 1 86 ? 7.503 4.911 11.119 1.00 38.56 86 PHE A N 1
ATOM 682 C CA . PHE A 1 86 ? 8.079 3.705 11.655 1.00 38.56 86 PHE A CA 1
ATOM 683 C C . PHE A 1 86 ? 9.375 3.382 10.916 1.00 38.56 86 PHE A C 1
ATOM 685 O O . PHE A 1 86 ? 9.512 3.624 9.715 1.00 38.56 86 PHE A O 1
ATOM 692 N N . VAL A 1 87 ? 10.352 2.829 11.638 1.00 47.47 87 VAL A N 1
ATOM 693 C CA . VAL A 1 87 ? 11.518 2.180 11.034 1.00 47.47 87 VAL A CA 1
ATOM 694 C C . VAL A 1 87 ? 11.154 0.710 10.932 1.00 47.47 87 VAL A C 1
ATOM 696 O O . VAL A 1 87 ? 11.258 0.012 11.942 1.00 47.47 87 VAL A O 1
ATOM 699 N N . PRO A 1 88 ? 10.735 0.214 9.758 1.00 51.75 88 PRO A N 1
ATOM 700 C CA . PRO A 1 88 ? 10.274 -1.150 9.701 1.00 51.75 88 PRO A CA 1
ATOM 701 C C . PRO A 1 88 ? 11.394 -2.132 10.000 1.00 51.75 88 PRO A C 1
ATOM 703 O O . PRO A 1 88 ? 12.586 -1.826 9.803 1.00 51.75 88 PRO A O 1
ATOM 706 N N . GLU A 1 89 ? 11.007 -3.330 10.435 1.00 56.91 89 GLU A N 1
ATOM 707 C CA . GLU A 1 89 ? 11.937 -4.441 10.558 1.00 56.91 89 GLU A CA 1
ATOM 708 C C . GLU A 1 89 ? 12.743 -4.580 9.258 1.00 56.91 89 GLU A C 1
ATOM 710 O O . GLU A 1 89 ? 12.256 -4.330 8.150 1.00 56.91 89 GLU A O 1
ATOM 715 N N . LEU A 1 90 ? 14.031 -4.899 9.389 1.00 62.97 90 LEU A N 1
ATOM 716 C CA . LEU A 1 90 ? 14.960 -4.906 8.263 1.00 62.97 90 LEU A CA 1
ATOM 717 C C . LEU A 1 90 ? 14.453 -5.783 7.107 1.00 62.97 90 LEU A C 1
ATOM 719 O O . LEU A 1 90 ? 14.557 -5.379 5.951 1.00 62.97 90 LEU A O 1
ATOM 723 N N . GLN A 1 91 ? 13.870 -6.946 7.409 1.00 60.94 91 GLN A N 1
ATOM 724 C CA . GLN A 1 91 ? 13.310 -7.836 6.390 1.00 60.94 91 GLN A CA 1
ATOM 725 C C . GLN A 1 91 ? 12.163 -7.183 5.612 1.00 60.94 91 GLN A C 1
ATOM 727 O O . GLN A 1 91 ? 12.154 -7.243 4.387 1.00 60.94 91 GLN A O 1
ATOM 732 N N . PHE A 1 92 ? 11.265 -6.468 6.285 1.00 63.97 92 PHE A N 1
ATOM 733 C CA . PHE A 1 92 ? 10.182 -5.752 5.618 1.00 63.97 92 PHE A CA 1
ATOM 734 C C . PHE A 1 92 ? 10.688 -4.638 4.703 1.00 63.97 92 PHE A C 1
ATOM 736 O O . PHE A 1 92 ? 10.235 -4.526 3.567 1.00 63.97 92 PHE A O 1
ATOM 743 N N . ARG A 1 93 ? 11.676 -3.846 5.145 1.00 65.00 93 ARG A N 1
ATOM 744 C CA . ARG A 1 93 ? 12.290 -2.814 4.287 1.00 65.00 93 ARG A CA 1
ATOM 745 C C . ARG A 1 93 ? 12.851 -3.404 2.999 1.00 65.00 93 ARG A C 1
ATOM 747 O O . ARG A 1 93 ? 12.702 -2.812 1.933 1.00 65.00 93 ARG A O 1
ATOM 754 N N . ARG A 1 94 ? 13.472 -4.576 3.100 1.00 71.50 94 ARG A N 1
ATOM 755 C CA . ARG A 1 94 ? 14.055 -5.290 1.962 1.00 71.50 94 ARG A CA 1
ATOM 756 C C . ARG A 1 94 ? 12.968 -5.805 1.022 1.00 71.50 94 ARG A C 1
ATOM 758 O O . ARG A 1 94 ? 13.054 -5.562 -0.177 1.00 71.50 94 ARG A O 1
ATOM 765 N N . THR A 1 95 ? 11.910 -6.405 1.563 1.00 71.12 95 THR A N 1
ATOM 766 C CA . THR A 1 95 ? 10.730 -6.823 0.791 1.00 71.12 95 THR A CA 1
ATOM 767 C C . THR A 1 95 ? 10.089 -5.649 0.056 1.00 71.12 95 THR A C 1
ATOM 769 O O . THR A 1 95 ? 9.877 -5.720 -1.152 1.00 71.12 95 THR A O 1
ATOM 772 N N . GLN A 1 96 ? 9.845 -4.534 0.746 1.00 70.06 96 GLN A N 1
ATOM 773 C CA . GLN A 1 96 ? 9.297 -3.330 0.124 1.00 70.06 96 GLN A CA 1
ATOM 774 C C . GLN A 1 96 ? 10.198 -2.802 -0.993 1.00 70.06 96 GLN A C 1
ATOM 776 O O . GLN A 1 96 ? 9.701 -2.401 -2.041 1.00 70.06 96 GLN A O 1
ATOM 781 N N . TYR A 1 97 ? 11.516 -2.817 -0.794 1.00 76.12 97 TYR A N 1
ATOM 782 C CA . TYR A 1 97 ? 12.471 -2.384 -1.810 1.00 76.12 97 TYR A CA 1
ATOM 783 C C . TYR A 1 97 ? 12.415 -3.259 -3.068 1.00 76.12 97 TYR A C 1
ATOM 785 O O . TYR A 1 97 ? 12.381 -2.729 -4.175 1.00 76.12 97 TYR A O 1
ATOM 793 N N . ILE A 1 98 ? 12.334 -4.582 -2.909 1.00 77.94 98 ILE A N 1
ATOM 794 C CA . ILE A 1 98 ? 12.205 -5.525 -4.032 1.00 77.94 98 ILE A CA 1
ATOM 795 C C . ILE A 1 98 ? 10.906 -5.265 -4.804 1.00 77.94 98 ILE A C 1
ATOM 797 O O . ILE A 1 98 ? 10.913 -5.125 -6.029 1.00 77.94 98 ILE A O 1
ATOM 801 N N . VAL A 1 99 ? 9.788 -5.122 -4.087 1.00 75.19 99 VAL A N 1
ATOM 802 C CA . VAL A 1 99 ? 8.472 -4.865 -4.692 1.00 75.19 99 VAL A CA 1
ATOM 803 C C . VAL A 1 99 ? 8.424 -3.498 -5.394 1.00 75.19 99 VAL A C 1
ATOM 805 O O . VAL A 1 99 ? 7.665 -3.328 -6.342 1.00 75.19 99 VAL A O 1
ATOM 808 N N . GLN A 1 100 ? 9.278 -2.528 -5.042 1.00 75.75 100 GLN A N 1
ATOM 809 C CA . GLN A 1 100 ? 9.362 -1.242 -5.755 1.00 75.75 100 GLN A CA 1
ATOM 810 C C . GLN A 1 100 ? 9.906 -1.331 -7.185 1.00 75.75 100 GLN A C 1
ATOM 812 O O . GLN A 1 100 ? 9.771 -0.362 -7.937 1.00 75.75 100 GLN A O 1
ATOM 817 N N . ALA A 1 101 ? 10.476 -2.462 -7.603 1.00 81.00 101 ALA A N 1
ATOM 818 C CA . ALA A 1 101 ? 10.838 -2.660 -9.003 1.00 81.00 101 ALA A CA 1
ATOM 819 C C . ALA A 1 101 ? 9.619 -2.957 -9.896 1.00 81.00 101 ALA A C 1
ATOM 821 O O . ALA A 1 101 ? 9.597 -2.581 -11.072 1.00 81.00 101 ALA A O 1
ATOM 822 N N . TRP A 1 102 ? 8.571 -3.563 -9.331 1.00 82.06 102 TRP A N 1
ATOM 823 C CA . TRP A 1 102 ? 7.365 -3.972 -10.053 1.00 82.06 102 TRP A CA 1
ATOM 824 C C . TRP A 1 102 ? 6.679 -2.868 -10.842 1.00 82.06 102 TRP A C 1
ATOM 826 O O . TRP A 1 102 ? 6.329 -3.095 -11.998 1.00 82.06 102 TRP A O 1
ATOM 836 N N . PRO A 1 103 ? 6.483 -1.663 -10.292 1.00 77.62 103 PRO A N 1
ATOM 837 C CA . PRO A 1 103 ? 5.741 -0.639 -10.999 1.00 77.62 103 PRO A CA 1
ATOM 838 C C . PRO A 1 103 ? 6.488 -0.126 -12.226 1.00 77.62 103 PRO A C 1
ATOM 840 O O . PRO A 1 103 ? 5.861 0.277 -13.199 1.00 77.62 103 PRO A O 1
ATOM 843 N N . SER A 1 104 ? 7.822 -0.198 -12.220 1.00 85.69 104 SER A N 1
ATOM 844 C CA . SER A 1 104 ? 8.613 0.092 -13.416 1.00 85.69 104 SER A CA 1
ATOM 845 C C . SER A 1 104 ? 8.371 -0.951 -14.507 1.00 85.69 104 SER A C 1
ATOM 847 O O . SER A 1 104 ? 8.306 -0.592 -15.676 1.00 85.69 104 SER A O 1
ATOM 849 N N . TYR A 1 105 ? 8.179 -2.220 -14.136 1.00 88.88 105 TYR A N 1
ATOM 850 C CA . TYR A 1 105 ? 7.843 -3.296 -15.070 1.00 88.88 105 TYR A CA 1
ATOM 851 C C . TYR A 1 105 ? 6.408 -3.192 -15.595 1.00 88.88 105 TYR A C 1
ATOM 853 O O . TYR A 1 105 ? 6.182 -3.201 -16.803 1.00 88.88 105 TYR A O 1
ATOM 861 N N . ILE A 1 106 ? 5.440 -3.013 -14.693 1.00 83.38 106 ILE A N 1
ATOM 862 C CA . ILE A 1 106 ? 4.020 -2.837 -15.023 1.00 83.38 106 ILE A CA 1
ATOM 863 C C . ILE A 1 106 ? 3.820 -1.604 -15.913 1.00 83.38 106 ILE A C 1
ATOM 865 O O . ILE A 1 106 ? 3.013 -1.646 -16.839 1.00 83.38 106 ILE A O 1
ATOM 869 N N . PHE A 1 107 ? 4.592 -0.530 -15.704 1.00 83.38 107 PHE A N 1
ATOM 870 C CA . PHE A 1 107 ? 4.599 0.612 -16.617 1.00 83.38 107 PHE A CA 1
ATOM 871 C C . PHE A 1 107 ? 4.889 0.186 -18.059 1.00 83.38 107 PHE A C 1
ATOM 873 O O . PHE A 1 107 ? 4.188 0.626 -18.963 1.00 83.38 107 PHE A O 1
ATOM 880 N N . GLU A 1 108 ? 5.900 -0.655 -18.291 1.00 89.06 108 GLU A N 1
ATOM 881 C CA . GLU A 1 108 ? 6.268 -1.098 -19.641 1.00 89.06 108 GLU A CA 1
ATOM 882 C C . GLU A 1 108 ? 5.180 -1.993 -20.262 1.00 89.06 108 GLU A C 1
ATOM 884 O O . GLU A 1 108 ? 4.912 -1.872 -21.459 1.00 89.06 108 GLU A O 1
ATOM 889 N N . VAL A 1 109 ? 4.495 -2.816 -19.456 1.00 84.69 109 VAL A N 1
ATOM 890 C CA . VAL A 1 109 ? 3.313 -3.592 -19.888 1.00 84.69 109 VAL A CA 1
ATOM 891 C C . VAL A 1 109 ? 2.209 -2.646 -20.368 1.00 84.69 109 VAL A C 1
ATOM 893 O O . VAL A 1 109 ? 1.764 -2.711 -21.515 1.00 84.69 109 VAL A O 1
ATOM 896 N N . LEU A 1 110 ? 1.811 -1.696 -19.519 1.00 78.19 110 LEU A N 1
ATOM 897 C CA . LEU A 1 110 ? 0.762 -0.725 -19.832 1.00 78.19 110 LEU A CA 1
ATOM 898 C C . LEU A 1 110 ? 1.148 0.188 -21.001 1.00 78.19 110 LEU A C 1
ATOM 900 O O . LEU A 1 110 ? 0.307 0.517 -21.834 1.00 78.19 110 LEU A O 1
ATOM 904 N N . HIS A 1 111 ? 2.418 0.576 -21.107 1.00 83.06 111 HIS A N 1
ATOM 905 C CA . HIS A 1 111 ? 2.914 1.430 -22.181 1.00 83.06 111 HIS A CA 1
ATOM 906 C C . HIS A 1 111 ? 2.906 0.733 -23.547 1.00 83.06 111 HIS A C 1
ATOM 908 O O . HIS A 1 111 ? 2.686 1.385 -24.570 1.00 83.06 111 HIS A O 1
ATOM 914 N N . ARG A 1 112 ? 3.108 -0.589 -23.583 1.00 81.88 112 ARG A N 1
ATOM 915 C CA . ARG A 1 112 ? 2.964 -1.381 -24.813 1.00 81.88 112 ARG A CA 1
ATOM 916 C C . ARG A 1 112 ? 1.518 -1.479 -25.285 1.00 81.88 112 ARG A C 1
ATOM 918 O O . ARG A 1 112 ? 1.283 -1.475 -26.492 1.00 81.88 112 ARG A O 1
ATOM 925 N N . LEU A 1 113 ? 0.574 -1.553 -24.351 1.00 75.25 113 LEU A N 1
ATOM 926 C CA . LEU A 1 113 ? -0.860 -1.604 -24.645 1.00 75.25 113 LEU A CA 1
ATOM 927 C C . LEU A 1 113 ? -1.412 -0.227 -25.031 1.00 75.25 113 LEU A C 1
ATOM 929 O O . LEU A 1 113 ? -2.191 -0.107 -25.975 1.00 75.25 113 LEU A O 1
ATOM 933 N N . ASP A 1 114 ? -0.966 0.816 -24.334 1.00 73.69 114 ASP A N 1
ATOM 934 C CA . ASP A 1 114 ? -1.293 2.210 -24.600 1.00 73.69 114 ASP A CA 1
ATOM 935 C C . ASP A 1 114 ? -0.038 3.086 -24.473 1.00 73.69 114 ASP A C 1
ATOM 937 O O . ASP A 1 114 ? 0.404 3.445 -23.377 1.00 73.69 114 ASP A O 1
ATOM 941 N N . ALA A 1 115 ? 0.495 3.524 -25.617 1.00 83.06 115 ALA A N 1
ATOM 942 C CA . ALA A 1 115 ? 1.658 4.410 -25.691 1.00 83.06 115 ALA A CA 1
ATOM 943 C C . ALA A 1 115 ? 1.425 5.785 -25.029 1.00 83.06 115 ALA A C 1
ATOM 945 O O . ALA A 1 115 ? 2.372 6.556 -24.820 1.00 83.06 115 ALA A O 1
ATOM 946 N N . SER A 1 116 ? 0.179 6.134 -24.697 1.00 77.00 116 SER A N 1
ATOM 947 C CA . SER A 1 116 ? -0.158 7.332 -23.931 1.00 77.00 116 SER A CA 1
ATOM 948 C C . SER A 1 116 ? -0.004 7.161 -22.418 1.00 77.00 116 SER A C 1
ATOM 950 O O . SER A 1 116 ? -0.011 8.173 -21.723 1.00 77.00 116 SER A O 1
ATOM 952 N N . THR A 1 117 ? 0.236 5.940 -21.921 1.00 77.75 117 THR A N 1
ATOM 953 C CA . THR A 1 117 ? 0.456 5.660 -20.496 1.00 77.75 117 THR A CA 1
ATOM 954 C C . THR A 1 117 ? 1.572 6.529 -19.927 1.00 77.75 117 THR A C 1
ATOM 956 O O . THR A 1 117 ? 2.688 6.563 -20.460 1.00 77.75 117 THR A O 1
ATOM 959 N N . ARG A 1 118 ? 1.280 7.242 -18.840 1.00 79.31 118 ARG A N 1
ATOM 960 C CA . ARG A 1 118 ? 2.237 8.052 -18.077 1.00 79.31 118 ARG A CA 1
ATOM 961 C C . ARG A 1 118 ? 2.166 7.698 -16.601 1.00 79.31 118 ARG A C 1
ATOM 963 O O . ARG A 1 118 ? 1.104 7.338 -16.098 1.00 79.31 118 ARG A O 1
ATOM 970 N N . LEU A 1 119 ? 3.295 7.860 -15.918 1.00 76.88 119 LEU A N 1
ATOM 971 C CA . LEU A 1 119 ? 3.307 7.933 -14.465 1.00 76.88 119 LEU A CA 1
ATOM 972 C C . LEU A 1 119 ? 2.595 9.218 -14.036 1.00 76.88 119 LEU A C 1
ATOM 974 O O . LEU A 1 119 ? 2.734 10.274 -14.656 1.00 76.88 119 LEU A O 1
ATOM 978 N N . CYS A 1 120 ? 1.810 9.125 -12.979 1.00 72.06 120 CYS A N 1
ATOM 979 C CA . CYS A 1 120 ? 1.194 10.268 -12.330 1.00 72.06 120 CYS A CA 1
ATOM 980 C C . CYS A 1 120 ? 1.158 10.047 -10.821 1.00 72.06 120 CYS A C 1
ATOM 982 O O . CYS A 1 120 ? 1.607 9.016 -10.330 1.00 72.06 120 CYS A O 1
ATOM 984 N N . LEU A 1 121 ? 0.603 11.012 -10.094 1.00 69.25 121 LEU A N 1
ATOM 985 C CA . LEU A 1 121 ? 0.244 10.835 -8.695 1.00 69.25 121 LEU A CA 1
ATOM 986 C C . LEU A 1 121 ? -1.279 10.717 -8.585 1.00 69.25 121 LEU A C 1
ATOM 988 O O . LEU A 1 121 ? -1.998 11.533 -9.171 1.00 69.25 121 LEU A O 1
ATOM 992 N N . ALA A 1 122 ? -1.765 9.690 -7.890 1.00 57.19 122 ALA A N 1
ATOM 993 C CA . ALA A 1 122 ? -3.181 9.523 -7.593 1.00 57.19 122 ALA A CA 1
ATOM 994 C C . ALA A 1 122 ? -3.646 10.587 -6.583 1.00 57.19 122 ALA A C 1
ATOM 996 O O . ALA A 1 122 ? -2.983 10.856 -5.580 1.00 57.19 122 ALA A O 1
ATOM 997 N N . SER A 1 123 ? -4.808 11.181 -6.857 1.00 51.41 123 SER A N 1
ATOM 998 C CA . SER A 1 123 ? -5.582 12.001 -5.920 1.00 51.41 123 SER A CA 1
ATOM 999 C C . SER A 1 123 ? -6.915 11.295 -5.717 1.00 51.41 123 SER A C 1
ATOM 1001 O O . SER A 1 123 ? -7.488 10.808 -6.694 1.00 51.41 123 SER A O 1
ATOM 1003 N N . ALA A 1 124 ? -7.368 11.209 -4.465 1.00 41.78 124 ALA A N 1
ATOM 1004 C CA . ALA A 1 124 ? -8.467 10.336 -4.075 1.00 41.78 124 ALA A CA 1
ATOM 1005 C C . ALA A 1 124 ? -9.755 10.589 -4.877 1.00 41.78 124 ALA A C 1
ATOM 1007 O O . ALA A 1 124 ? -10.393 9.623 -5.268 1.00 41.78 124 ALA A O 1
ATOM 1008 N N . GLU A 1 125 ? -10.135 11.833 -5.202 1.00 37.25 125 GLU A N 1
ATOM 1009 C CA . GLU A 1 125 ? -11.481 12.075 -5.756 1.00 37.25 125 GLU A CA 1
ATOM 1010 C C . GLU A 1 125 ? -11.646 13.376 -6.564 1.00 37.25 125 GLU A C 1
ATOM 1012 O O . GLU A 1 125 ? -12.623 14.096 -6.380 1.00 37.25 125 GLU A O 1
ATOM 1017 N N . GLY A 1 126 ? -10.728 13.757 -7.461 1.00 35.22 126 GLY A N 1
ATOM 1018 C CA . GLY A 1 126 ? -10.971 14.883 -8.397 1.00 35.22 126 GLY A CA 1
ATOM 1019 C C . GLY A 1 126 ? -11.343 16.244 -7.762 1.00 35.22 126 GLY A C 1
ATOM 1020 O O . GLY A 1 126 ? -11.743 17.172 -8.466 1.00 35.22 126 GLY A O 1
ATOM 1021 N N . LYS A 1 127 ? -11.205 16.372 -6.444 1.00 29.31 127 LYS A N 1
ATOM 1022 C CA . LYS A 1 127 ? -11.294 17.579 -5.628 1.00 29.31 127 LYS A CA 1
ATOM 1023 C C . LYS A 1 127 ? -9.945 17.756 -4.954 1.00 29.31 127 LYS A C 1
ATOM 1025 O O . LYS A 1 127 ? -9.201 16.790 -4.829 1.00 29.31 127 LYS A O 1
ATOM 1030 N N . ASP A 1 128 ? -9.649 18.990 -4.565 1.00 30.81 128 ASP A N 1
ATOM 1031 C CA . ASP A 1 128 ? -8.376 19.472 -4.016 1.00 30.81 128 ASP A CA 1
ATOM 1032 C C . ASP A 1 128 ? -7.983 18.829 -2.664 1.00 30.81 128 ASP A C 1
ATOM 1034 O O . ASP A 1 128 ? -7.737 19.520 -1.681 1.00 30.81 128 ASP A O 1
ATOM 1038 N N . HIS A 1 129 ? -7.902 17.502 -2.621 1.00 30.81 129 HIS A N 1
ATOM 1039 C CA . HIS A 1 129 ? -7.416 16.697 -1.516 1.00 30.81 129 HIS A CA 1
ATOM 1040 C C . HIS A 1 129 ? -6.313 15.767 -2.035 1.00 30.81 129 HIS A C 1
ATOM 1042 O O . HIS A 1 129 ? -6.463 15.001 -2.997 1.00 30.81 129 HIS A O 1
ATOM 1048 N N . VAL A 1 130 ? -5.144 15.938 -1.425 1.00 36.12 130 VAL A N 1
ATOM 1049 C CA . VAL A 1 130 ? -3.845 15.359 -1.788 1.00 36.12 130 VAL A CA 1
ATOM 1050 C C . VAL A 1 130 ? -3.672 14.042 -1.027 1.00 36.12 130 VAL A C 1
ATOM 1052 O O . VAL A 1 130 ? -2.595 13.736 -0.547 1.00 36.12 130 VAL A O 1
ATOM 1055 N N . ASP A 1 131 ? -4.734 13.262 -0.843 1.00 36.03 131 ASP A N 1
ATOM 1056 C CA . ASP A 1 131 ? -4.736 12.311 0.277 1.00 36.03 131 ASP A CA 1
ATOM 1057 C C . ASP A 1 131 ? -3.823 11.098 0.101 1.00 36.03 131 ASP A C 1
ATOM 1059 O O . ASP A 1 131 ? -3.551 10.425 1.087 1.00 36.03 131 ASP A O 1
ATOM 1063 N N . TYR A 1 132 ? -3.236 10.869 -1.084 1.00 44.56 132 TYR A N 1
ATOM 1064 C CA . TYR A 1 132 ? -2.296 9.755 -1.236 1.00 44.56 132 TYR A CA 1
ATOM 1065 C C . TYR A 1 132 ? -0.968 10.048 -1.939 1.00 44.56 132 TYR A C 1
ATOM 1067 O O . TYR A 1 132 ? -0.017 9.350 -1.619 1.00 44.56 132 TYR A O 1
ATOM 1075 N N . ASN A 1 133 ? -0.812 11.052 -2.823 1.00 51.50 133 ASN A N 1
ATOM 1076 C CA . ASN A 1 133 ? 0.447 11.297 -3.577 1.00 51.50 133 ASN A CA 1
ATOM 1077 C C . ASN A 1 133 ? 1.176 9.996 -3.995 1.00 51.50 133 ASN A C 1
ATOM 1079 O O . ASN A 1 133 ? 2.405 9.890 -3.990 1.00 51.50 133 ASN A O 1
ATOM 1083 N N . GLU A 1 134 ? 0.390 8.973 -4.321 1.00 57.19 134 GLU A N 1
ATOM 1084 C CA . GLU A 1 134 ? 0.869 7.643 -4.646 1.00 57.19 134 GLU A CA 1
ATOM 1085 C C . GLU A 1 134 ? 1.168 7.620 -6.134 1.00 57.19 134 GLU A C 1
ATOM 1087 O O . GLU A 1 134 ? 0.395 8.167 -6.920 1.00 57.19 134 GLU A O 1
ATOM 1092 N N . LEU A 1 135 ? 2.282 7.002 -6.538 1.00 65.00 135 LEU A N 1
ATOM 1093 C CA . LEU A 1 135 ? 2.537 6.802 -7.962 1.00 65.00 135 LEU A CA 1
ATOM 1094 C C . LEU A 1 135 ? 1.371 6.005 -8.539 1.00 65.00 135 LEU A C 1
ATOM 1096 O O . LEU A 1 135 ? 0.908 5.068 -7.915 1.00 65.00 135 LEU A O 1
ATOM 1100 N N . ALA A 1 136 ? 0.891 6.386 -9.708 1.00 68.12 136 ALA A N 1
ATOM 1101 C CA . ALA A 1 136 ? -0.195 5.725 -10.411 1.00 68.12 136 ALA A CA 1
ATOM 1102 C C . ALA A 1 136 ? 0.061 5.796 -11.917 1.00 68.12 136 ALA A C 1
ATOM 1104 O O . ALA A 1 136 ? 0.998 6.466 -12.366 1.00 68.12 136 ALA A O 1
ATOM 1105 N N . PHE A 1 137 ? -0.783 5.125 -12.697 1.00 68.75 137 PHE A N 1
ATOM 1106 C CA . PHE A 1 137 ? -0.727 5.176 -14.152 1.00 68.75 137 PHE A CA 1
ATOM 1107 C C . PHE A 1 137 ? -1.941 5.912 -14.702 1.00 68.75 137 PHE A C 1
ATOM 1109 O O . PHE A 1 137 ? -3.079 5.671 -14.299 1.00 68.75 137 PHE A O 1
ATOM 1116 N N . ARG A 1 138 ? -1.698 6.809 -15.656 1.00 67.81 138 ARG A N 1
ATOM 1117 C CA . ARG A 1 138 ? -2.746 7.472 -16.429 1.00 67.81 138 ARG A CA 1
ATOM 1118 C C . ARG A 1 138 ? -2.620 7.084 -17.891 1.00 67.81 138 ARG A C 1
ATOM 1120 O O . ARG A 1 138 ? -1.575 7.326 -18.492 1.00 67.81 138 ARG A O 1
ATOM 1127 N N . SER A 1 139 ? -3.694 6.546 -18.447 1.00 63.72 139 SER A N 1
ATOM 1128 C CA . SER A 1 139 ? -3.865 6.188 -19.855 1.00 63.72 139 SER A CA 1
ATOM 1129 C C . SER A 1 139 ? -4.978 7.042 -20.486 1.00 63.72 139 SER A C 1
ATOM 1131 O O . SER A 1 139 ? -5.630 7.847 -19.809 1.00 63.72 139 SER A O 1
ATOM 1133 N N . GLN A 1 140 ? -5.225 6.890 -21.789 1.00 62.06 140 GLN A N 1
ATOM 1134 C CA . GLN A 1 140 ? -6.369 7.546 -22.443 1.00 62.06 140 GLN A CA 1
ATOM 1135 C C . GLN A 1 140 ? -7.726 7.011 -21.962 1.00 62.06 140 GLN A C 1
ATOM 1137 O O . GLN A 1 140 ? -8.723 7.729 -22.049 1.00 62.06 140 GLN A O 1
ATOM 1142 N N . SER A 1 141 ? -7.774 5.776 -21.455 1.00 54.66 141 SER A N 1
ATOM 1143 C CA . SER A 1 141 ? -8.990 5.146 -20.929 1.00 54.66 141 SER A CA 1
ATOM 1144 C C . SER A 1 141 ? -9.334 5.567 -19.497 1.00 54.66 141 SER A C 1
ATOM 1146 O O . SER A 1 141 ? -10.473 5.371 -19.078 1.00 54.66 141 SER A O 1
ATOM 1148 N N . GLY A 1 142 ? -8.402 6.178 -18.758 1.00 51.53 142 GLY A N 1
ATOM 1149 C CA . GLY A 1 142 ? -8.620 6.607 -17.377 1.00 51.53 142 GLY A CA 1
ATOM 1150 C C . GLY A 1 142 ? -7.338 6.635 -16.546 1.00 51.53 142 GLY A C 1
ATOM 1151 O O . GLY A 1 142 ? -6.229 6.557 -17.065 1.00 51.53 142 GLY A O 1
ATOM 1152 N N . SER A 1 143 ? -7.482 6.801 -15.231 1.00 51.50 143 SER A N 1
ATOM 1153 C CA . SER A 1 143 ? -6.385 6.570 -14.280 1.00 51.50 143 SER A CA 1
ATOM 1154 C C . SER A 1 143 ? -6.608 5.210 -13.625 1.00 51.50 143 SER A C 1
ATOM 1156 O O . SER A 1 143 ? -7.692 4.971 -13.102 1.00 51.50 143 SER A O 1
ATOM 1158 N N . GLU A 1 144 ? -5.610 4.335 -13.684 1.00 54.62 144 GLU A N 1
ATOM 1159 C CA . GLU A 1 144 ? -5.655 2.984 -13.119 1.00 54.62 144 GLU A CA 1
ATOM 1160 C C . GLU A 1 144 ? -4.923 3.022 -11.762 1.00 54.62 144 GLU A C 1
ATOM 1162 O O . GLU A 1 144 ? -3.712 3.281 -11.729 1.00 54.62 144 GLU A O 1
ATOM 1167 N N . PRO A 1 145 ? -5.618 2.810 -10.627 1.00 50.59 145 PRO A N 1
ATOM 1168 C CA . PRO A 1 145 ? -5.038 2.911 -9.286 1.00 50.59 145 PRO A CA 1
ATOM 1169 C C . PRO A 1 145 ? -4.201 1.687 -8.884 1.00 50.59 145 PRO A C 1
ATOM 1171 O O . PRO A 1 145 ? -3.909 1.528 -7.704 1.00 50.59 145 PRO A O 1
ATOM 1174 N N . LEU A 1 146 ? -3.764 0.862 -9.845 1.00 50.34 146 LEU A N 1
ATOM 1175 C CA . LEU A 1 146 ? -3.097 -0.440 -9.660 1.00 50.34 146 LEU A CA 1
ATOM 1176 C C . LEU A 1 146 ? -1.965 -0.438 -8.606 1.00 50.34 146 LEU A C 1
ATOM 1178 O O . LEU A 1 146 ? -1.630 -1.457 -8.012 1.00 50.34 146 LEU A O 1
ATOM 1182 N N . PHE A 1 147 ? -1.361 0.725 -8.372 1.00 49.59 147 PHE A N 1
ATOM 1183 C CA . PHE A 1 147 ? -0.269 0.947 -7.434 1.00 49.59 147 PHE A CA 1
ATOM 1184 C C . PHE A 1 147 ? -0.710 1.048 -5.958 1.00 49.59 147 PHE A C 1
ATOM 1186 O O . PHE A 1 147 ? 0.042 0.623 -5.080 1.00 49.59 147 PHE A O 1
ATOM 1193 N N . ALA A 1 148 ? -1.886 1.616 -5.668 1.00 47.03 148 ALA A N 1
ATOM 1194 C CA . ALA A 1 148 ? -2.361 1.835 -4.299 1.00 47.03 148 ALA A CA 1
ATOM 1195 C C . ALA A 1 148 ? -2.562 0.500 -3.570 1.00 47.03 148 ALA A C 1
ATOM 1197 O O . ALA A 1 148 ? -2.127 0.330 -2.431 1.00 47.03 148 ALA A O 1
ATOM 1198 N N . ASP A 1 149 ? -3.121 -0.485 -4.272 1.00 47.03 149 ASP A N 1
ATOM 1199 C CA . ASP A 1 149 ? -3.446 -1.793 -3.705 1.00 47.03 149 ASP A CA 1
ATOM 1200 C C . ASP A 1 149 ? -2.199 -2.674 -3.526 1.00 47.03 149 ASP A C 1
ATOM 1202 O O . ASP A 1 149 ? -1.985 -3.222 -2.442 1.00 47.03 149 ASP A O 1
ATOM 1206 N N . LEU A 1 150 ? -1.284 -2.697 -4.508 1.00 47.62 150 LEU A N 1
ATOM 1207 C CA . LEU A 1 150 ? 0.021 -3.371 -4.381 1.00 47.62 150 LEU A CA 1
ATOM 1208 C C . LEU A 1 150 ? 0.874 -2.782 -3.235 1.00 47.62 150 LEU A C 1
ATOM 1210 O O . LEU A 1 150 ? 1.561 -3.520 -2.525 1.00 47.62 150 LEU A O 1
ATOM 1214 N N . ARG A 1 151 ? 0.820 -1.457 -3.012 1.00 50.31 151 ARG A N 1
ATOM 1215 C CA . ARG A 1 151 ? 1.552 -0.756 -1.935 1.00 50.31 151 ARG A CA 1
ATOM 1216 C C . ARG A 1 151 ? 0.949 -0.946 -0.552 1.00 50.31 151 ARG A C 1
ATOM 1218 O O . ARG A 1 151 ? 1.701 -1.244 0.377 1.00 50.31 151 ARG A O 1
ATOM 1225 N N . ARG A 1 152 ? -0.364 -0.732 -0.395 1.00 46.97 152 ARG A N 1
ATOM 1226 C CA . ARG A 1 152 ? -1.079 -0.936 0.879 1.00 46.97 152 ARG A CA 1
ATOM 1227 C C . ARG A 1 152 ? -0.854 -2.349 1.388 1.00 46.97 152 ARG A C 1
ATOM 1229 O O . ARG A 1 152 ? -0.723 -2.559 2.589 1.00 46.97 152 ARG A O 1
ATOM 1236 N N . TRP A 1 153 ? -0.740 -3.299 0.468 1.00 44.47 153 TRP A N 1
ATOM 1237 C CA . TRP A 1 153 ? -0.520 -4.684 0.814 1.00 44.47 153 TRP A CA 1
ATOM 1238 C C . TRP A 1 153 ? 0.946 -5.000 1.152 1.00 44.47 153 TRP A C 1
ATOM 1240 O O . TRP A 1 153 ? 1.196 -5.563 2.213 1.00 44.47 153 TRP A O 1
ATOM 1250 N N . ALA A 1 154 ? 1.932 -4.531 0.372 1.00 41.78 154 ALA A N 1
ATOM 1251 C CA . ALA A 1 154 ? 3.354 -4.643 0.741 1.00 41.78 154 ALA A CA 1
ATOM 1252 C C . ALA A 1 154 ? 3.678 -3.975 2.091 1.00 41.78 154 ALA A C 1
ATOM 1254 O O . ALA A 1 154 ? 4.615 -4.387 2.770 1.00 41.78 154 ALA A O 1
ATOM 1255 N N . ALA A 1 155 ? 2.902 -2.958 2.483 1.00 41.31 155 ALA A N 1
ATOM 1256 C CA . ALA A 1 155 ? 2.977 -2.324 3.793 1.00 41.31 155 ALA A CA 1
ATOM 1257 C C . ALA A 1 155 ? 2.327 -3.146 4.929 1.00 41.31 155 ALA A C 1
ATOM 1259 O O . ALA A 1 155 ? 2.769 -3.041 6.066 1.00 41.31 155 ALA A O 1
ATOM 1260 N N . ARG A 1 156 ? 1.323 -3.984 4.637 1.00 38.69 156 ARG A N 1
ATOM 1261 C CA . ARG A 1 156 ? 0.688 -4.907 5.602 1.00 38.69 156 ARG A CA 1
ATOM 1262 C C . ARG A 1 156 ? 1.457 -6.224 5.749 1.00 38.69 156 ARG A C 1
ATOM 1264 O O . ARG A 1 156 ? 1.580 -6.744 6.847 1.00 38.69 156 ARG A O 1
ATOM 1271 N N . ALA A 1 157 ? 2.071 -6.698 4.666 1.00 37.47 157 ALA A N 1
ATOM 1272 C CA . ALA A 1 157 ? 2.804 -7.963 4.557 1.00 37.47 157 ALA A CA 1
ATOM 1273 C C . ALA A 1 157 ? 3.988 -8.152 5.520 1.00 37.47 157 ALA A C 1
ATOM 1275 O O . ALA A 1 157 ? 4.537 -9.248 5.610 1.00 37.47 157 ALA A O 1
ATOM 1276 N N . GLY A 1 158 ? 4.433 -7.104 6.209 1.00 37.75 158 GLY A N 1
ATOM 1277 C CA . GLY A 1 158 ? 5.435 -7.261 7.261 1.00 37.75 158 GLY A CA 1
ATOM 1278 C C . GLY A 1 158 ? 5.384 -6.191 8.331 1.00 37.75 158 GLY A C 1
ATOM 1279 O O . GLY A 1 158 ? 6.420 -5.850 8.894 1.00 37.75 158 GLY A O 1
ATOM 1280 N N . THR A 1 159 ? 4.181 -5.705 8.639 1.00 35.69 159 THR A N 1
ATOM 1281 C CA . THR A 1 159 ? 3.917 -5.042 9.919 1.00 35.69 159 THR A CA 1
ATOM 1282 C C . THR A 1 159 ? 3.327 -5.980 10.968 1.00 35.69 159 THR A C 1
ATOM 1284 O O . THR A 1 159 ? 3.234 -5.560 12.110 1.00 35.69 159 THR A O 1
ATOM 1287 N N . ASN A 1 160 ? 3.031 -7.254 10.668 1.00 32.88 160 ASN A N 1
ATOM 1288 C CA . ASN A 1 160 ? 2.634 -8.216 11.698 1.00 32.88 160 ASN A CA 1
ATOM 1289 C C . ASN A 1 160 ? 3.164 -9.634 11.453 1.00 32.88 160 ASN A C 1
ATOM 1291 O O . ASN A 1 160 ? 3.059 -10.220 10.379 1.00 32.88 160 ASN A O 1
ATOM 1295 N N . SER A 1 161 ? 3.743 -10.208 12.505 1.00 37.84 161 SER A N 1
ATOM 1296 C CA . SER A 1 161 ? 4.220 -11.582 12.539 1.00 37.84 161 SER A CA 1
ATOM 1297 C C . SER A 1 161 ? 3.041 -12.559 12.485 1.00 37.84 161 SER A C 1
ATOM 1299 O O . SER A 1 161 ? 2.414 -12.795 13.517 1.00 37.84 161 SER A O 1
ATOM 1301 N N . ARG A 1 162 ? 2.747 -13.154 11.325 1.00 36.75 162 ARG A N 1
ATOM 1302 C CA . ARG A 1 162 ? 2.149 -14.499 11.170 1.00 36.75 162 ARG A CA 1
ATOM 1303 C C . ARG A 1 162 ? 2.015 -14.817 9.675 1.00 36.75 162 ARG A C 1
ATOM 1305 O O . ARG A 1 162 ? 1.722 -13.957 8.859 1.00 36.75 162 ARG A O 1
ATOM 1312 N N . ASN A 1 163 ? 2.172 -16.093 9.322 1.00 36.34 163 ASN A N 1
ATOM 1313 C CA . ASN A 1 163 ? 1.957 -16.652 7.977 1.00 36.34 163 ASN A CA 1
ATOM 1314 C C . ASN A 1 163 ? 0.581 -16.319 7.338 1.00 36.34 163 ASN A C 1
ATOM 1316 O O . ASN A 1 163 ? 0.357 -16.666 6.183 1.00 36.34 163 ASN A O 1
ATOM 1320 N N . SER A 1 164 ? -0.347 -15.682 8.064 1.00 35.88 164 SER A N 1
ATOM 1321 C CA . SER A 1 164 ? -1.689 -15.302 7.610 1.00 35.88 164 SER A CA 1
ATOM 1322 C C . SER A 1 164 ? -1.688 -14.324 6.439 1.00 35.88 164 SER A C 1
ATOM 1324 O O . SER A 1 164 ? -2.566 -14.415 5.583 1.00 35.88 164 SER A O 1
ATOM 1326 N N . ASP A 1 165 ? -0.698 -13.438 6.354 1.00 45.41 165 ASP A N 1
ATOM 1327 C CA . ASP A 1 165 ? -0.801 -12.295 5.444 1.00 45.41 165 ASP A CA 1
ATOM 1328 C C . ASP A 1 165 ? -0.356 -12.674 4.030 1.00 45.41 165 ASP A C 1
ATOM 1330 O O . ASP A 1 165 ? -1.068 -12.386 3.071 1.00 45.41 165 ASP A O 1
ATOM 1334 N N . ILE A 1 166 ? 0.706 -13.476 3.877 1.00 42.41 166 ILE A N 1
ATOM 1335 C CA . ILE A 1 166 ? 1.065 -14.080 2.579 1.00 42.41 166 ILE A CA 1
ATOM 1336 C C . ILE A 1 166 ? -0.114 -14.890 2.010 1.00 42.41 166 ILE A C 1
ATOM 1338 O O . ILE A 1 166 ? -0.369 -14.848 0.809 1.00 42.41 166 ILE A O 1
ATOM 1342 N N . HIS A 1 167 ? -0.889 -15.583 2.853 1.00 43.97 167 HIS A N 1
ATOM 1343 C CA . HIS A 1 167 ? -2.089 -16.293 2.406 1.00 43.97 167 HIS A CA 1
ATOM 1344 C C . HIS A 1 167 ? -3.222 -15.352 1.972 1.00 43.97 167 HIS A C 1
ATOM 1346 O O . HIS A 1 167 ? -3.868 -15.637 0.964 1.00 43.97 167 HIS A O 1
ATOM 1352 N N . GLN A 1 168 ? -3.448 -14.233 2.669 1.00 42.84 168 GLN A N 1
ATOM 1353 C CA . GLN A 1 168 ? -4.427 -13.220 2.252 1.00 42.84 168 GLN A CA 1
ATOM 1354 C C . GLN A 1 168 ? -4.021 -12.527 0.946 1.00 42.84 168 GLN A C 1
ATOM 1356 O O . GLN A 1 168 ? -4.879 -12.261 0.108 1.00 42.84 168 GLN A O 1
ATOM 1361 N N . PHE A 1 169 ? -2.724 -12.304 0.723 1.00 47.69 169 PHE A N 1
ATOM 1362 C CA . PHE A 1 169 ? -2.231 -11.797 -0.556 1.00 47.69 169 PHE A CA 1
ATOM 1363 C C . PHE A 1 169 ? -2.418 -12.784 -1.673 1.00 47.69 169 PHE A C 1
ATOM 1365 O O . PHE A 1 169 ? -2.866 -12.414 -2.741 1.00 47.69 169 PHE A O 1
ATOM 1372 N N . ASN A 1 170 ? -2.073 -14.047 -1.430 1.00 48.56 170 ASN A N 1
ATOM 1373 C CA . ASN A 1 170 ? -2.215 -15.076 -2.436 1.00 48.56 170 ASN A CA 1
ATOM 1374 C C . ASN A 1 170 ? -3.691 -15.244 -2.775 1.00 48.56 170 ASN A C 1
ATOM 1376 O O . ASN A 1 170 ? -3.997 -15.478 -3.932 1.00 48.56 170 ASN A O 1
ATOM 1380 N N . ALA A 1 171 ? -4.598 -15.068 -1.809 1.00 49.16 171 ALA A N 1
ATOM 1381 C CA . ALA A 1 171 ? -6.033 -15.044 -2.051 1.00 49.16 171 ALA A CA 1
ATOM 1382 C C . ALA A 1 171 ? -6.477 -13.817 -2.870 1.00 49.16 171 ALA A C 1
ATOM 1384 O O . ALA A 1 171 ? -7.169 -14.000 -3.868 1.00 49.16 171 ALA A O 1
ATOM 1385 N N . TRP A 1 172 ? -6.066 -12.595 -2.507 1.00 54.09 172 TRP A N 1
ATOM 1386 C CA . TRP A 1 172 ? -6.398 -11.380 -3.266 1.00 54.09 172 TRP A CA 1
ATOM 1387 C C . TRP A 1 172 ? -5.775 -11.391 -4.659 1.00 54.09 172 TRP A C 1
ATOM 1389 O O . TRP A 1 172 ? -6.492 -11.275 -5.641 1.00 54.09 172 TRP A O 1
ATOM 1399 N N . PHE A 1 173 ? -4.465 -11.624 -4.751 1.00 51.66 173 PHE A N 1
ATOM 1400 C CA . PHE A 1 173 ? -3.759 -11.758 -6.012 1.00 51.66 173 PHE A CA 1
ATOM 1401 C C . PHE A 1 173 ? -4.375 -12.882 -6.825 1.00 51.66 173 PHE A C 1
ATOM 1403 O O . PHE A 1 173 ? -4.681 -12.617 -7.956 1.00 51.66 173 PHE A O 1
ATOM 1410 N N . SER A 1 174 ? -4.678 -14.076 -6.299 1.00 52.59 174 SER A N 1
ATOM 1411 C CA . SER A 1 174 ? -5.381 -15.097 -7.108 1.00 52.59 174 SER A CA 1
ATOM 1412 C C . SER A 1 174 ? -6.754 -14.620 -7.601 1.00 52.59 174 SER A C 1
ATOM 1414 O O . SER A 1 174 ? -7.143 -14.963 -8.711 1.00 52.59 174 SER A O 1
ATOM 1416 N N . THR A 1 175 ? -7.467 -13.811 -6.809 1.00 55.97 175 THR A N 1
ATOM 1417 C CA . THR A 1 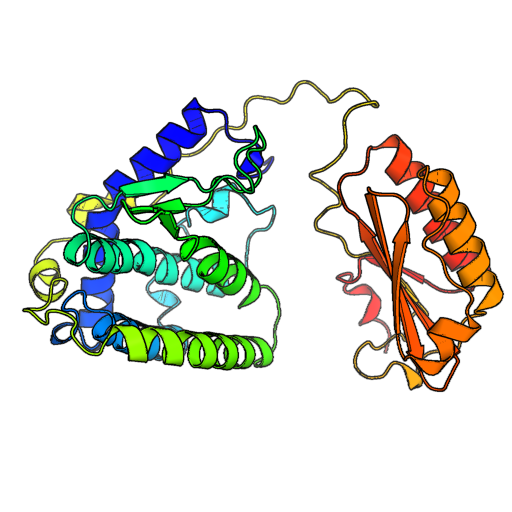175 ? -8.774 -13.244 -7.185 1.00 55.97 175 THR A CA 1
ATOM 1418 C C . THR A 1 175 ? -8.640 -12.201 -8.303 1.00 55.97 175 THR A C 1
ATOM 1420 O O . THR A 1 175 ? -9.377 -12.264 -9.278 1.00 55.97 175 THR A O 1
ATOM 1423 N N . GLU A 1 176 ? -7.673 -11.287 -8.211 1.00 52.62 176 GLU A N 1
ATOM 1424 C CA . GLU A 1 176 ? -7.386 -10.264 -9.235 1.00 52.62 176 GLU A CA 1
ATOM 1425 C C . GLU A 1 176 ? -6.610 -10.831 -10.436 1.00 52.62 176 GLU A C 1
ATOM 1427 O O . GLU A 1 176 ? -6.709 -10.359 -11.565 1.00 52.62 176 GLU A O 1
ATOM 1432 N N . PHE A 1 177 ? -5.820 -11.875 -10.209 1.00 51.91 177 PHE A N 1
ATOM 1433 C CA . PHE A 1 177 ? -4.999 -12.541 -11.208 1.00 51.91 177 PHE A CA 1
ATOM 1434 C C . PHE A 1 177 ? -5.858 -13.332 -12.175 1.00 51.91 177 PHE A C 1
ATOM 1436 O O . PHE A 1 177 ? -5.495 -13.410 -13.341 1.00 51.91 177 PHE A O 1
ATOM 1443 N N . ASP A 1 178 ? -7.010 -13.854 -11.745 1.00 52.75 178 ASP A N 1
ATOM 1444 C CA . ASP A 1 178 ? -8.014 -14.404 -12.659 1.00 52.75 178 ASP A CA 1
ATOM 1445 C C . ASP A 1 178 ? -8.516 -13.329 -13.645 1.00 52.75 178 ASP A C 1
ATOM 1447 O O . ASP A 1 178 ? -8.617 -13.592 -14.853 1.00 52.75 178 ASP A O 1
ATOM 1451 N N . ASP A 1 179 ? -8.724 -12.096 -13.173 1.00 53.72 179 ASP A N 1
ATOM 1452 C CA . ASP A 1 179 ? -9.080 -10.954 -14.022 1.00 53.72 179 ASP A CA 1
ATOM 1453 C C . ASP A 1 179 ? -7.913 -10.547 -14.944 1.00 53.72 179 ASP A C 1
ATOM 1455 O O . ASP A 1 179 ? -8.110 -10.281 -16.136 1.00 53.72 179 ASP A O 1
ATOM 1459 N N . TRP A 1 180 ? -6.666 -10.601 -14.467 1.00 53.25 180 TRP A N 1
ATOM 1460 C CA . TRP A 1 180 ? -5.479 -10.333 -15.294 1.00 53.25 180 TRP A CA 1
ATOM 1461 C C . TRP A 1 180 ? -5.199 -11.447 -16.313 1.00 53.25 180 TRP A C 1
ATOM 1463 O O . TRP A 1 180 ? -4.788 -11.178 -17.444 1.00 53.25 180 TRP A O 1
ATOM 1473 N N . HIS A 1 181 ? -5.481 -12.704 -15.975 1.00 50.91 181 HIS A N 1
ATOM 1474 C CA . HIS A 1 181 ? -5.387 -13.837 -16.893 1.00 50.91 181 HIS A CA 1
ATOM 1475 C C . HIS A 1 181 ? -6.398 -13.720 -18.034 1.00 50.91 181 HIS A C 1
ATOM 1477 O O . HIS A 1 181 ? -6.112 -14.132 -19.166 1.00 50.91 181 HIS A O 1
ATOM 1483 N N . ALA A 1 182 ? -7.574 -13.149 -17.757 1.00 55.94 182 ALA A N 1
ATOM 1484 C CA . ALA A 1 182 ? -8.544 -12.812 -18.787 1.00 55.94 182 ALA A CA 1
ATOM 1485 C C . ALA A 1 182 ? -8.008 -11.718 -19.731 1.00 55.94 182 ALA A C 1
ATOM 1487 O O . ALA A 1 182 ? -8.181 -11.847 -20.946 1.00 55.94 182 ALA A O 1
ATOM 1488 N N . LEU A 1 183 ? -7.291 -10.714 -19.205 1.00 53.84 183 LEU A N 1
ATOM 1489 C CA . LEU A 1 183 ? -6.612 -9.673 -19.996 1.00 53.84 183 LEU A CA 1
ATOM 1490 C C . LEU A 1 183 ? -5.424 -10.209 -20.817 1.00 53.84 183 LEU A C 1
ATOM 1492 O O . LEU A 1 183 ? -5.161 -9.716 -21.913 1.00 53.84 183 LEU A O 1
ATOM 1496 N N . ALA A 1 184 ? -4.747 -11.262 -20.349 1.00 56.66 184 ALA A N 1
ATOM 1497 C CA . ALA A 1 184 ? -3.624 -11.887 -21.055 1.00 56.66 184 ALA A CA 1
ATOM 1498 C C . ALA A 1 184 ? -4.029 -12.596 -22.367 1.00 56.66 184 ALA A C 1
ATOM 1500 O O . ALA A 1 184 ? -3.184 -12.840 -23.238 1.00 56.66 184 ALA A O 1
ATOM 1501 N N . LYS A 1 185 ? -5.316 -12.934 -22.556 1.00 51.25 185 LYS A N 1
ATOM 1502 C CA . LYS A 1 185 ? -5.824 -13.552 -23.796 1.00 51.25 185 LYS A CA 1
ATOM 1503 C C . LYS A 1 185 ? -5.855 -12.539 -24.947 1.00 51.25 185 LYS A C 1
ATOM 1505 O O . LYS A 1 185 ? -6.895 -11.978 -25.275 1.00 51.25 185 LYS A O 1
ATOM 1510 N N . GLY A 1 186 ? -4.717 -12.378 -25.613 1.00 55.84 186 GLY A N 1
ATOM 1511 C CA . GLY A 1 186 ? -4.557 -11.511 -26.787 1.00 55.84 186 GLY A CA 1
ATOM 1512 C C . GLY A 1 186 ? -3.399 -10.523 -26.681 1.00 55.84 186 GLY A C 1
ATOM 1513 O O . GLY A 1 186 ? -3.193 -9.739 -27.605 1.00 55.84 186 GLY A O 1
ATOM 1514 N N . ASP A 1 187 ? -2.647 -10.577 -25.585 1.00 65.88 187 ASP A N 1
ATOM 1515 C CA . ASP A 1 187 ? -1.534 -9.677 -25.328 1.00 65.88 187 ASP A CA 1
ATOM 1516 C C . ASP A 1 187 ? -0.347 -9.943 -26.282 1.00 65.88 187 ASP A C 1
ATOM 1518 O O . ASP A 1 187 ? 0.055 -11.104 -26.460 1.00 65.88 187 ASP A O 1
ATOM 1522 N N . PRO A 1 188 ? 0.213 -8.916 -26.949 1.00 65.50 188 PRO A N 1
ATOM 1523 C CA . PRO A 1 188 ? 1.418 -9.061 -27.756 1.00 65.50 188 PRO A CA 1
ATOM 1524 C C . PRO A 1 188 ? 2.618 -9.559 -26.937 1.00 65.50 188 PRO A C 1
ATOM 1526 O O . PRO A 1 188 ? 3.240 -8.822 -26.176 1.00 65.50 188 PRO A O 1
ATOM 1529 N N . ARG A 1 189 ? 3.012 -10.811 -27.185 1.00 80.62 189 ARG A N 1
ATOM 1530 C CA . ARG A 1 189 ? 4.265 -11.379 -26.670 1.00 80.62 189 ARG A CA 1
ATOM 1531 C C . ARG A 1 189 ? 5.461 -10.955 -27.513 1.00 80.62 189 ARG A C 1
ATOM 1533 O O . ARG A 1 189 ? 5.352 -10.760 -28.726 1.00 80.62 189 ARG A O 1
ATOM 1540 N N . GLY A 1 190 ? 6.618 -10.854 -26.872 1.00 86.06 190 GLY A N 1
ATOM 1541 C CA . GLY A 1 190 ? 7.850 -10.384 -27.499 1.00 86.06 190 GLY A CA 1
ATOM 1542 C C . GLY A 1 190 ? 9.104 -10.958 -26.845 1.00 86.06 190 GLY A C 1
ATOM 1543 O O . GLY A 1 190 ? 9.010 -11.854 -26.010 1.00 86.06 190 GLY A O 1
ATOM 1544 N N . PRO A 1 191 ? 10.296 -10.477 -27.234 1.00 93.12 191 PRO A N 1
ATOM 1545 C CA . PRO A 1 191 ? 11.518 -10.793 -26.507 1.00 93.12 191 PRO A CA 1
ATOM 1546 C C . PRO A 1 191 ? 11.493 -10.165 -25.107 1.00 93.12 191 PRO A C 1
ATOM 1548 O O . PRO A 1 191 ? 10.855 -9.126 -24.899 1.00 93.12 191 PRO A O 1
ATOM 1551 N N . SER A 1 192 ? 12.233 -10.774 -24.177 1.00 96.12 192 SER A N 1
ATOM 1552 C CA . SER A 1 192 ? 12.436 -10.226 -22.836 1.00 96.12 192 SER A CA 1
ATOM 1553 C C . SER A 1 192 ? 12.976 -8.797 -22.892 1.00 96.12 192 SER A C 1
ATOM 1555 O O . SER A 1 192 ? 13.916 -8.500 -23.635 1.00 96.12 192 SER A O 1
ATOM 1557 N N . ILE A 1 193 ? 12.391 -7.915 -22.080 1.00 95.50 193 ILE A N 1
ATOM 1558 C CA . ILE A 1 193 ? 12.893 -6.553 -21.870 1.00 95.50 193 ILE A CA 1
ATOM 1559 C C . ILE A 1 193 ? 13.945 -6.482 -20.765 1.00 95.50 193 ILE A C 1
ATOM 1561 O O . ILE A 1 193 ? 14.669 -5.493 -20.693 1.00 95.50 193 ILE A O 1
ATOM 1565 N N . LEU A 1 194 ? 14.034 -7.509 -19.914 1.00 96.56 194 LEU A N 1
ATOM 1566 C CA . LEU A 1 194 ? 14.969 -7.539 -18.789 1.00 96.56 194 LEU A CA 1
ATOM 1567 C C . LEU A 1 194 ? 16.282 -8.232 -19.144 1.00 96.56 194 LEU A C 1
ATOM 1569 O O . LEU A 1 194 ? 17.332 -7.774 -18.707 1.00 96.56 194 LEU A O 1
ATOM 1573 N N . ALA A 1 195 ? 16.257 -9.280 -19.974 1.00 96.69 195 ALA A N 1
ATOM 1574 C CA . ALA A 1 195 ? 17.461 -10.036 -20.327 1.00 96.69 195 ALA A CA 1
ATOM 1575 C C . ALA A 1 195 ? 18.604 -9.155 -20.884 1.00 96.69 195 ALA A C 1
ATOM 1577 O O . ALA A 1 195 ? 19.736 -9.298 -20.419 1.00 96.69 195 ALA A O 1
ATOM 1578 N N . PRO A 1 196 ? 18.353 -8.172 -21.778 1.00 96.56 196 PRO A N 1
ATOM 1579 C CA . PRO A 1 196 ? 19.411 -7.278 -22.255 1.00 96.56 196 PRO A CA 1
ATOM 1580 C C . PRO A 1 196 ? 19.998 -6.354 -21.173 1.00 96.56 196 PRO A C 1
ATOM 1582 O O . PRO A 1 196 ? 21.081 -5.804 -21.359 1.00 96.56 196 PRO A O 1
ATOM 1585 N N . LEU A 1 197 ? 19.292 -6.136 -20.057 1.00 95.81 197 LEU A N 1
ATOM 1586 C CA . LEU A 1 197 ? 19.720 -5.214 -19.001 1.00 95.81 197 LEU A CA 1
ATOM 1587 C C . LEU A 1 197 ? 20.754 -5.830 -18.051 1.00 95.81 197 LEU A C 1
ATOM 1589 O O . LEU A 1 197 ? 21.443 -5.085 -17.362 1.00 95.81 197 LEU A O 1
ATOM 1593 N N . VAL A 1 198 ? 20.924 -7.156 -18.045 1.00 94.06 198 VAL A N 1
ATOM 1594 C CA . VAL A 1 198 ? 21.926 -7.843 -17.202 1.00 94.06 198 VAL A CA 1
ATOM 1595 C C . VAL A 1 198 ? 23.349 -7.381 -17.523 1.00 94.06 198 VAL A C 1
ATOM 1597 O O . VAL A 1 198 ? 24.194 -7.274 -16.638 1.00 94.06 198 VAL A O 1
ATOM 1600 N N . GLU A 1 199 ? 23.619 -7.056 -18.787 1.00 92.81 199 GLU A N 1
ATOM 1601 C CA . GLU A 1 199 ? 24.934 -6.586 -19.233 1.00 92.81 199 GLU A CA 1
ATOM 1602 C C . GLU A 1 199 ? 25.251 -5.156 -18.766 1.00 92.81 199 GLU A C 1
ATOM 1604 O O . GLU A 1 199 ? 26.401 -4.716 -18.843 1.00 92.81 199 GLU A O 1
ATOM 1609 N N . ARG A 1 200 ? 24.249 -4.414 -18.281 1.00 92.06 200 ARG A N 1
ATOM 1610 C CA . ARG A 1 200 ? 24.422 -3.035 -17.822 1.00 92.06 200 ARG A CA 1
ATOM 1611 C C . ARG A 1 200 ? 24.863 -3.014 -16.361 1.00 92.06 200 ARG A C 1
ATOM 1613 O O . ARG A 1 200 ? 24.217 -3.644 -15.525 1.00 92.06 200 ARG A O 1
ATOM 1620 N N . PRO A 1 201 ? 25.939 -2.293 -16.015 1.00 89.31 201 PRO A N 1
ATOM 1621 C CA . PRO A 1 201 ? 26.431 -2.272 -14.647 1.00 89.31 201 PRO A CA 1
ATOM 1622 C C . PRO A 1 201 ? 25.539 -1.405 -13.746 1.00 89.31 201 PRO A C 1
ATOM 1624 O O . PRO A 1 201 ? 25.223 -0.262 -14.066 1.00 89.31 201 PRO A O 1
ATOM 1627 N N . LEU A 1 202 ? 25.188 -1.919 -12.561 1.00 84.44 202 LEU A N 1
ATOM 1628 C CA . LEU A 1 202 ? 24.380 -1.181 -11.574 1.00 84.44 202 LEU A CA 1
ATOM 1629 C C . LEU A 1 202 ? 25.057 0.105 -11.066 1.00 84.44 202 LEU A C 1
ATOM 1631 O O . LEU A 1 202 ? 24.368 1.009 -10.598 1.00 84.44 202 LEU A O 1
ATOM 1635 N N . SER A 1 203 ? 26.388 0.208 -11.180 1.00 83.19 203 SER A N 1
ATOM 1636 C CA . SER A 1 203 ? 27.157 1.399 -10.792 1.00 83.19 203 SER A CA 1
ATOM 1637 C C . SER A 1 203 ? 26.775 2.654 -11.577 1.00 83.19 203 SER A C 1
ATOM 1639 O O . SER A 1 203 ? 26.976 3.765 -11.091 1.00 83.19 203 SER A O 1
ATOM 1641 N N . ASP A 1 204 ? 26.192 2.495 -12.769 1.00 81.94 204 ASP A N 1
ATOM 1642 C CA . ASP A 1 204 ? 25.747 3.621 -13.599 1.00 81.94 204 ASP A CA 1
ATOM 1643 C C . ASP A 1 204 ? 24.576 4.390 -12.957 1.00 81.94 204 ASP A C 1
ATOM 1645 O O . ASP A 1 204 ? 24.281 5.521 -13.347 1.00 81.94 204 ASP A O 1
ATOM 1649 N N . PHE A 1 205 ? 23.940 3.807 -11.935 1.00 80.75 205 PHE A N 1
ATOM 1650 C CA . PHE A 1 205 ? 22.729 4.319 -11.299 1.00 80.75 205 PHE A CA 1
ATOM 1651 C C . PHE A 1 205 ? 22.875 4.535 -9.784 1.00 80.75 205 PHE A C 1
ATOM 1653 O O . PHE A 1 205 ? 21.876 4.712 -9.088 1.00 80.75 205 PHE A O 1
ATOM 1660 N N . ASP A 1 206 ? 24.096 4.542 -9.238 1.00 78.12 206 ASP A N 1
ATOM 1661 C CA . ASP A 1 206 ? 24.318 4.623 -7.782 1.00 78.12 206 ASP A CA 1
ATOM 1662 C C . ASP A 1 206 ? 23.652 5.846 -7.122 1.00 78.12 206 ASP A C 1
ATOM 1664 O O . ASP A 1 206 ? 23.178 5.765 -5.989 1.00 78.12 206 ASP A O 1
ATOM 1668 N N . SER A 1 207 ? 23.542 6.967 -7.843 1.00 76.94 207 SER A N 1
ATOM 1669 C CA . SER A 1 207 ? 22.868 8.187 -7.375 1.00 76.94 207 SER A CA 1
ATOM 1670 C C . SER A 1 207 ? 21.339 8.081 -7.298 1.00 76.94 207 SER A C 1
ATOM 1672 O O . SER A 1 207 ? 20.705 8.941 -6.689 1.00 76.94 207 SER A O 1
ATOM 1674 N N . LEU A 1 208 ? 20.748 7.051 -7.907 1.00 77.56 208 LEU A N 1
ATOM 1675 C CA . LEU A 1 208 ? 19.304 6.845 -8.033 1.00 77.56 208 LEU A CA 1
ATOM 1676 C C . LEU A 1 208 ? 18.759 5.783 -7.071 1.00 77.56 208 LEU A C 1
ATOM 1678 O O . LEU A 1 208 ? 17.546 5.609 -6.986 1.00 77.56 208 LEU A O 1
ATOM 1682 N N . ARG A 1 209 ? 19.633 5.091 -6.328 1.00 74.25 209 ARG A N 1
ATOM 1683 C CA . ARG A 1 209 ? 19.239 4.007 -5.411 1.00 74.25 209 ARG A CA 1
ATOM 1684 C C . ARG A 1 209 ? 18.384 4.468 -4.241 1.00 74.25 209 ARG A C 1
ATOM 1686 O O . ARG A 1 209 ? 17.617 3.671 -3.706 1.00 74.25 209 ARG A O 1
ATOM 1693 N N . ASN A 1 210 ? 18.569 5.721 -3.829 1.00 70.19 210 ASN A N 1
ATOM 1694 C CA . ASN A 1 210 ? 17.869 6.322 -2.707 1.00 70.19 210 ASN A CA 1
ATOM 1695 C C . ASN A 1 210 ? 17.010 7.493 -3.192 1.00 70.19 210 ASN A C 1
ATOM 1697 O O . ASN A 1 210 ? 17.490 8.311 -3.986 1.00 70.19 210 ASN A O 1
ATOM 1701 N N . PRO A 1 211 ? 15.779 7.622 -2.677 1.00 65.19 211 PRO A N 1
ATOM 1702 C CA . PRO A 1 211 ? 14.951 8.773 -2.966 1.00 65.19 211 PRO A CA 1
ATOM 1703 C C . PRO A 1 211 ? 15.576 10.061 -2.418 1.00 65.19 211 PRO A C 1
ATOM 1705 O O . PRO A 1 211 ? 16.341 10.020 -1.446 1.00 65.19 211 PRO A O 1
ATOM 1708 N N . PRO A 1 212 ? 15.263 11.223 -3.023 1.00 64.19 212 PRO A N 1
ATOM 1709 C CA . PRO A 1 212 ? 15.744 12.505 -2.532 1.00 64.19 212 PRO A CA 1
ATOM 1710 C C . PRO A 1 212 ? 15.297 12.721 -1.084 1.00 64.19 212 PRO A C 1
ATOM 1712 O O . PRO A 1 212 ? 14.149 12.457 -0.728 1.00 64.19 212 PRO A O 1
ATOM 1715 N N . GLU A 1 213 ? 16.196 13.235 -0.243 1.00 61.28 213 GLU A N 1
ATOM 1716 C CA . GLU A 1 213 ? 15.830 13.610 1.120 1.00 61.28 213 GLU A CA 1
ATOM 1717 C C . GLU A 1 213 ? 14.870 14.802 1.083 1.00 61.28 213 GLU A C 1
ATOM 1719 O O . GLU A 1 213 ? 15.223 15.916 0.682 1.00 61.28 213 GLU A O 1
ATOM 1724 N N . PHE A 1 214 ? 13.634 14.576 1.517 1.00 56.69 214 PHE A N 1
ATOM 1725 C CA . PHE A 1 214 ? 12.685 15.652 1.736 1.00 56.69 214 PHE A CA 1
ATOM 1726 C C . PHE A 1 214 ? 12.933 16.231 3.128 1.00 56.69 214 PHE A C 1
ATOM 1728 O O . PHE A 1 214 ? 12.491 15.687 4.136 1.00 56.69 214 PHE A O 1
ATOM 1735 N N . VAL A 1 215 ? 13.670 17.342 3.195 1.00 45.66 215 VAL A N 1
ATOM 1736 C CA . VAL A 1 215 ? 13.758 18.126 4.430 1.00 45.66 215 VAL A CA 1
ATOM 1737 C C . VAL A 1 215 ? 12.377 18.725 4.674 1.00 45.66 215 VAL A C 1
ATOM 1739 O O . VAL A 1 215 ? 11.920 19.574 3.908 1.00 45.66 215 VAL A O 1
ATOM 1742 N N . SER A 1 216 ? 11.699 18.264 5.722 1.00 43.12 216 SER A N 1
ATOM 1743 C CA . SER A 1 216 ? 10.504 18.924 6.236 1.00 43.12 216 SER A CA 1
ATOM 1744 C C . SER A 1 216 ? 10.880 20.364 6.589 1.00 43.12 216 SER A C 1
ATOM 1746 O O . SER A 1 216 ? 11.744 20.569 7.450 1.00 43.12 216 SER A O 1
ATOM 1748 N N . GLU A 1 217 ? 10.270 21.359 5.939 1.00 36.91 217 GLU A N 1
ATOM 1749 C CA . GLU A 1 217 ? 10.371 22.735 6.427 1.00 36.91 217 GLU A CA 1
ATOM 1750 C C . GLU A 1 217 ? 9.938 22.760 7.903 1.00 36.91 217 GLU A C 1
ATOM 1752 O O . GLU A 1 217 ? 9.026 22.015 8.283 1.00 36.91 217 GLU A O 1
ATOM 1757 N N . PRO A 1 218 ? 10.600 23.549 8.770 1.00 32.19 218 PRO A N 1
ATOM 1758 C CA . PRO A 1 218 ? 10.226 23.616 10.172 1.00 32.19 218 PRO A CA 1
ATOM 1759 C C . PRO A 1 218 ? 8.769 24.069 10.271 1.00 32.19 218 PRO A C 1
ATOM 1761 O O . PRO A 1 218 ? 8.453 25.231 10.013 1.00 32.19 218 PRO A O 1
ATOM 1764 N N . ARG A 1 219 ? 7.875 23.137 10.635 1.00 37.97 219 ARG A N 1
ATOM 1765 C CA . ARG A 1 219 ? 6.474 23.450 10.918 1.00 37.97 219 ARG A CA 1
ATOM 1766 C C . ARG A 1 219 ? 6.454 24.551 11.979 1.00 37.97 219 ARG A C 1
ATOM 1768 O O . ARG A 1 219 ? 6.986 24.375 13.077 1.00 37.97 219 ARG A O 1
ATOM 1775 N N . VAL A 1 220 ? 5.840 25.688 11.650 1.00 35.72 220 VAL A N 1
ATOM 1776 C CA . VAL A 1 220 ? 5.409 26.668 12.653 1.00 35.72 220 VAL A CA 1
ATOM 1777 C C . VAL A 1 220 ? 4.539 25.901 13.649 1.00 35.72 220 VAL A C 1
ATOM 1779 O O . VAL A 1 220 ? 3.677 25.131 13.226 1.00 35.72 220 VAL A O 1
ATOM 1782 N N . ALA A 1 221 ? 4.817 26.028 14.950 1.00 32.81 221 ALA A N 1
ATOM 1783 C CA . ALA A 1 221 ? 4.104 25.276 15.980 1.00 32.81 221 ALA A CA 1
ATOM 1784 C C . ALA A 1 221 ? 2.582 25.405 15.758 1.00 32.81 221 ALA A C 1
ATOM 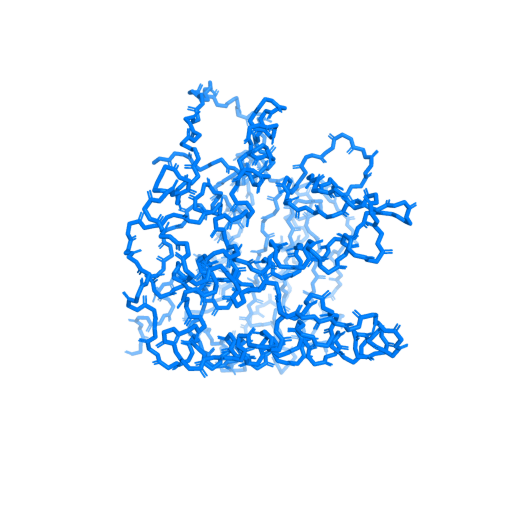1786 O O . ALA A 1 221 ? 2.099 26.535 15.654 1.00 32.81 221 ALA A O 1
ATOM 1787 N N . PRO A 1 222 ? 1.844 24.286 15.628 1.00 39.22 222 PRO A N 1
ATOM 1788 C CA . PRO A 1 222 ? 0.440 24.344 15.258 1.00 39.22 222 PRO A CA 1
ATOM 1789 C C . PRO A 1 222 ? -0.357 25.031 16.363 1.00 39.22 222 PRO A C 1
ATOM 1791 O O . PRO A 1 222 ? -0.160 24.749 17.550 1.00 39.22 222 PRO A O 1
ATOM 1794 N N . ASP A 1 223 ? -1.252 25.920 15.944 1.00 47.25 223 ASP A N 1
ATOM 1795 C CA . ASP A 1 223 ? -2.293 26.489 16.791 1.00 47.25 223 ASP A CA 1
ATOM 1796 C C . ASP A 1 223 ? -3.152 25.347 17.370 1.00 47.25 223 ASP A C 1
ATOM 1798 O O . ASP A 1 223 ? -3.343 24.309 16.734 1.00 47.25 223 ASP A O 1
ATOM 1802 N N . GLU A 1 224 ? -3.674 25.506 18.588 1.00 49.19 224 GLU A N 1
ATOM 1803 C CA . GLU A 1 224 ? -4.487 24.483 19.267 1.00 49.19 224 GLU A CA 1
ATOM 1804 C C . GLU A 1 224 ? -5.801 24.161 18.529 1.00 49.19 224 GLU A C 1
ATOM 1806 O O . GLU A 1 224 ? -6.470 23.180 18.861 1.00 49.19 224 GLU A O 1
ATOM 1811 N N . SER A 1 225 ? -6.150 24.981 17.534 1.00 50.91 225 SER A N 1
ATOM 1812 C CA . SER A 1 225 ? -7.289 24.834 16.627 1.00 50.91 225 SER A CA 1
ATOM 1813 C C . SER A 1 225 ? -7.008 2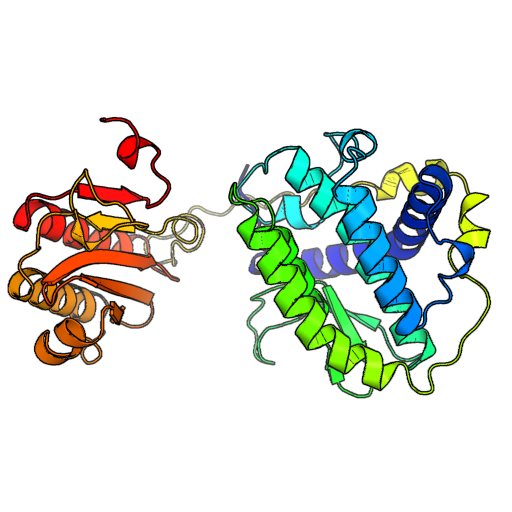3.966 15.392 1.00 50.91 225 SER A C 1
ATOM 1815 O O . SER A 1 225 ? -7.946 23.583 14.697 1.00 50.91 225 SER A O 1
ATOM 1817 N N . THR A 1 226 ? -5.742 23.648 15.098 1.00 49.75 226 THR A N 1
ATOM 1818 C CA . THR A 1 226 ? -5.374 22.820 13.943 1.00 49.75 226 THR A CA 1
ATOM 1819 C C . THR A 1 226 ? -5.543 21.326 14.270 1.00 49.75 226 THR A C 1
ATOM 1821 O O . THR A 1 226 ? -5.080 20.891 15.332 1.00 49.75 226 THR A O 1
ATOM 1824 N N . PRO A 1 227 ? -6.167 20.526 13.381 1.00 52.72 227 PRO A N 1
ATOM 1825 C CA . PRO A 1 227 ? -6.247 19.070 13.496 1.00 52.72 227 PRO A CA 1
ATOM 1826 C C . PRO A 1 227 ? -4.875 18.453 13.807 1.00 52.72 227 PRO A C 1
ATOM 1828 O O . PRO A 1 227 ? -3.878 18.746 13.144 1.00 52.72 227 PRO A O 1
ATOM 1831 N N . ALA A 1 228 ? -4.791 17.635 14.858 1.00 52.75 228 ALA A N 1
ATOM 1832 C CA . ALA A 1 228 ? -3.554 16.981 15.277 1.00 52.75 228 ALA A CA 1
ATOM 1833 C C . ALA A 1 228 ? -3.484 15.598 14.653 1.00 52.75 228 ALA A C 1
ATOM 1835 O O . ALA A 1 228 ? -3.489 14.581 15.332 1.00 52.75 228 ALA A O 1
ATOM 1836 N N . VAL A 1 229 ? -3.443 15.612 13.328 1.00 44.31 229 VAL A N 1
ATOM 1837 C CA . VAL A 1 229 ? -3.715 14.436 12.512 1.00 44.31 229 VAL A CA 1
ATOM 1838 C C . VAL A 1 229 ? -2.568 13.417 12.575 1.00 44.31 229 VAL A C 1
ATOM 1840 O O . VAL A 1 229 ? -2.784 12.223 12.646 1.00 44.31 229 VAL A O 1
ATOM 1843 N N . ALA A 1 230 ? -1.317 13.868 12.671 1.00 39.97 230 ALA A N 1
ATOM 1844 C CA . ALA A 1 230 ? -0.166 13.003 12.393 1.00 39.97 230 ALA A CA 1
ATOM 1845 C C . ALA A 1 230 ? 0.422 12.218 13.591 1.00 39.97 230 ALA A C 1
ATOM 1847 O O . ALA A 1 230 ? 1.522 11.696 13.463 1.00 39.97 230 ALA A O 1
ATOM 1848 N N . GLN A 1 231 ? -0.206 12.208 14.773 1.00 44.88 231 GLN A N 1
ATOM 1849 C CA . GLN A 1 231 ? 0.340 11.500 15.954 1.00 44.88 231 GLN A CA 1
ATOM 1850 C C . GLN A 1 231 ? -0.591 10.441 16.552 1.00 44.88 231 GLN A C 1
ATOM 1852 O O . GLN A 1 231 ? -0.164 9.762 17.474 1.00 44.88 231 GLN A O 1
ATOM 1857 N N . LEU A 1 232 ? -1.837 10.336 16.081 1.00 46.06 232 LEU A N 1
ATOM 1858 C CA . LEU A 1 232 ? -2.852 9.435 16.646 1.00 46.06 232 LEU A CA 1
ATOM 1859 C C . LEU A 1 232 ? -3.384 8.416 15.628 1.00 46.06 232 LEU A C 1
ATOM 1861 O O . LEU A 1 232 ? -3.964 7.426 16.043 1.00 46.06 232 LEU A O 1
ATOM 1865 N N . GLU A 1 233 ? -3.160 8.638 14.325 1.00 42.56 233 GLU A N 1
ATOM 1866 C CA . GLU A 1 233 ? -3.586 7.749 13.226 1.00 42.56 233 GLU A CA 1
ATOM 1867 C C . GLU A 1 233 ? -2.920 6.358 13.249 1.00 42.56 233 GLU A C 1
ATOM 1869 O O . GLU A 1 233 ? -3.354 5.470 12.525 1.00 42.56 233 GLU A O 1
ATOM 1874 N N . GLU A 1 234 ? -1.870 6.159 14.051 1.00 45.88 234 GLU A N 1
ATOM 1875 C CA . GLU A 1 234 ? -1.161 4.873 14.177 1.00 45.88 234 GLU A CA 1
ATOM 1876 C C . GLU A 1 234 ? -1.562 4.084 15.439 1.00 45.88 234 GLU A C 1
ATOM 1878 O O . GLU A 1 234 ? -1.101 2.958 15.620 1.00 45.88 234 GLU A O 1
ATOM 1883 N N . ASP A 1 235 ? -2.435 4.640 16.290 1.00 58.38 235 ASP A N 1
ATOM 1884 C CA . ASP A 1 235 ? -2.829 4.030 17.559 1.00 58.38 235 ASP A CA 1
ATOM 1885 C C . ASP A 1 235 ? -4.316 3.626 17.533 1.00 58.38 235 ASP A C 1
ATOM 1887 O O . ASP A 1 235 ? -5.213 4.449 17.732 1.00 58.38 235 ASP A O 1
ATOM 1891 N N . GLU A 1 236 ? -4.596 2.336 17.343 1.00 69.75 236 GLU A N 1
ATOM 1892 C CA . GLU A 1 236 ? -5.869 1.752 17.779 1.00 69.75 236 GLU A CA 1
ATOM 1893 C C . GLU A 1 236 ? -5.864 1.694 19.310 1.00 69.75 236 GLU A C 1
ATOM 1895 O O . GLU A 1 236 ? -4.866 1.303 19.918 1.00 69.75 236 GLU A O 1
ATOM 1900 N N . PHE A 1 237 ? -6.952 2.103 19.963 1.00 82.69 237 PHE A N 1
ATOM 1901 C CA . PHE A 1 237 ? -7.051 2.060 21.423 1.00 82.69 237 PHE A CA 1
ATOM 1902 C C . PHE A 1 237 ? -8.101 1.057 21.867 1.00 82.69 237 PHE A C 1
ATOM 1904 O O . PHE A 1 237 ? -9.204 1.024 21.335 1.00 82.69 237 PHE A O 1
ATOM 1911 N N . MET A 1 238 ? -7.798 0.306 22.919 1.00 86.81 238 MET A N 1
ATOM 1912 C CA . MET A 1 238 ? -8.696 -0.710 23.455 1.00 86.81 238 MET A CA 1
ATOM 1913 C C . MET A 1 238 ? -9.129 -0.371 24.876 1.00 86.81 238 MET A C 1
ATOM 1915 O O . MET A 1 238 ? -8.310 -0.019 25.727 1.00 86.81 238 MET A O 1
ATOM 1919 N N . VAL A 1 239 ? -10.430 -0.520 25.137 1.00 89.31 239 VAL A N 1
ATOM 1920 C CA . VAL A 1 239 ? -11.024 -0.599 26.473 1.00 89.31 239 VAL A CA 1
ATOM 1921 C C . VAL A 1 239 ? -11.469 -2.037 26.722 1.00 89.31 239 VAL A C 1
ATOM 1923 O O . VAL A 1 239 ? -12.545 -2.447 26.283 1.00 89.31 239 VAL A O 1
ATOM 1926 N N . ALA A 1 240 ? -10.634 -2.814 27.409 1.00 88.19 240 ALA A N 1
ATOM 1927 C CA . ALA A 1 240 ? -10.864 -4.243 27.626 1.00 88.19 240 ALA A CA 1
ATOM 1928 C C . ALA A 1 240 ? -10.202 -4.748 28.926 1.00 88.19 240 ALA A C 1
ATOM 1930 O O . ALA A 1 240 ? -9.296 -4.088 29.452 1.00 88.19 240 ALA A O 1
ATOM 1931 N N . PRO A 1 241 ? -10.654 -5.883 29.496 1.00 85.06 241 PRO A N 1
ATOM 1932 C CA . PRO A 1 241 ? -9.980 -6.552 30.614 1.00 85.06 241 PRO A CA 1
ATOM 1933 C C . PRO A 1 241 ? -8.510 -6.859 30.296 1.00 85.06 241 PRO A C 1
ATOM 1935 O O . PRO A 1 241 ? -8.180 -7.094 29.144 1.00 85.06 241 PRO A O 1
ATOM 1938 N N . ARG A 1 242 ? -7.611 -6.894 31.292 1.00 78.56 242 ARG A N 1
ATOM 1939 C CA . ARG A 1 242 ? -6.165 -7.145 31.048 1.00 78.56 242 ARG A CA 1
ATOM 1940 C C . ARG A 1 242 ? -5.878 -8.461 30.332 1.00 78.56 242 ARG A C 1
ATOM 1942 O O . ARG A 1 242 ? -4.872 -8.568 29.649 1.00 78.56 242 ARG A O 1
ATOM 1949 N N . ASP A 1 243 ? -6.716 -9.453 30.585 1.00 74.75 243 ASP A N 1
ATOM 1950 C CA . ASP A 1 243 ? -6.676 -10.800 30.031 1.00 74.75 243 ASP A CA 1
ATOM 1951 C C . ASP A 1 243 ? -7.453 -10.914 28.713 1.00 74.75 243 ASP A C 1
ATOM 1953 O O . ASP A 1 243 ? -7.789 -12.016 28.292 1.00 74.75 243 ASP A O 1
ATOM 1957 N N . TYR A 1 244 ? -7.757 -9.783 28.069 1.00 75.06 244 TYR A N 1
ATOM 1958 C CA . TYR A 1 244 ? -8.340 -9.760 26.738 1.00 75.06 244 TYR A CA 1
ATOM 1959 C C . TYR A 1 244 ? -7.439 -10.500 25.746 1.00 75.06 244 TYR A C 1
ATOM 1961 O O . TYR A 1 244 ? -6.274 -10.144 25.557 1.00 75.06 244 TYR A O 1
ATOM 1969 N N . ASP A 1 245 ? -8.015 -11.509 25.101 1.00 73.62 245 ASP A N 1
ATOM 1970 C CA . ASP A 1 245 ? -7.411 -12.230 23.992 1.00 73.62 245 ASP A CA 1
ATOM 1971 C C . ASP A 1 245 ? -8.295 -12.032 22.750 1.00 73.62 245 ASP A C 1
ATOM 1973 O O . ASP A 1 245 ? -9.446 -12.483 22.752 1.00 73.62 245 ASP A O 1
ATOM 1977 N N . PRO A 1 246 ? -7.807 -11.359 21.692 1.00 67.88 246 PRO A N 1
ATOM 1978 C CA . PRO A 1 246 ? -8.573 -11.207 20.459 1.00 67.88 246 PRO A CA 1
ATOM 1979 C C . PRO A 1 246 ? -8.851 -12.553 19.767 1.00 67.88 246 PRO A C 1
ATOM 1981 O O . PRO A 1 246 ? -9.835 -12.657 19.035 1.00 67.88 246 PRO A O 1
ATOM 1984 N N . ASP A 1 247 ? -8.032 -13.583 20.020 1.00 69.25 247 ASP A N 1
ATOM 1985 C CA . ASP A 1 247 ? -8.216 -14.934 19.478 1.00 69.25 247 ASP A CA 1
ATOM 1986 C C . ASP A 1 247 ? -9.233 -15.762 20.318 1.00 69.25 247 ASP A C 1
ATOM 1988 O O . ASP A 1 247 ? -9.757 -16.766 19.827 1.00 69.25 247 ASP A O 1
ATOM 1992 N N . ASP A 1 248 ? -9.564 -15.339 21.553 1.00 76.19 248 ASP A N 1
ATOM 1993 C CA . ASP A 1 248 ? -10.539 -15.991 22.453 1.00 76.19 248 ASP A CA 1
ATOM 1994 C C . ASP A 1 248 ? -11.339 -14.984 23.310 1.00 76.19 248 ASP A C 1
ATOM 1996 O O . ASP A 1 248 ? -11.241 -14.911 24.539 1.00 76.19 248 ASP A O 1
ATOM 2000 N N . LEU A 1 249 ? -12.203 -14.209 22.648 1.00 77.12 249 LEU A N 1
ATOM 2001 C CA . LEU A 1 249 ? -13.039 -13.184 23.288 1.00 77.12 249 LEU A CA 1
ATOM 2002 C C . LEU A 1 249 ? -13.925 -13.721 24.428 1.00 77.12 249 LEU A C 1
ATOM 2004 O O . LEU A 1 249 ? -14.265 -12.982 25.356 1.00 77.12 249 LEU A O 1
ATOM 2008 N N . ALA A 1 250 ? -14.339 -14.989 24.359 1.00 81.69 250 ALA A N 1
ATOM 2009 C CA . ALA A 1 250 ? -15.247 -15.593 25.333 1.00 81.69 250 ALA A CA 1
ATOM 2010 C C . ALA A 1 250 ? -14.593 -15.781 26.713 1.00 81.69 250 ALA A C 1
ATOM 2012 O O . ALA A 1 250 ? -15.302 -15.761 27.729 1.00 81.69 250 ALA A O 1
ATOM 2013 N N . ALA A 1 251 ? -13.261 -15.919 26.753 1.00 77.31 251 ALA A N 1
ATOM 2014 C CA . ALA A 1 251 ? -12.486 -16.096 27.977 1.00 77.31 251 ALA A CA 1
ATOM 2015 C C . ALA A 1 251 ? -12.431 -14.833 28.857 1.00 77.31 251 ALA A C 1
ATOM 2017 O O . ALA A 1 251 ? -12.345 -14.952 30.081 1.00 77.31 251 ALA A O 1
ATOM 2018 N N . GLY A 1 252 ? -12.527 -13.639 28.262 1.00 76.25 252 GLY A N 1
ATOM 2019 C CA . GLY A 1 252 ? -12.451 -12.364 28.985 1.00 76.25 252 GLY A CA 1
ATOM 2020 C C . GLY A 1 252 ? -13.694 -12.060 29.829 1.00 76.25 252 GLY A C 1
ATOM 2021 O O . GLY A 1 252 ? -14.793 -12.526 29.541 1.00 76.25 252 GLY A O 1
ATOM 2022 N N . GLN A 1 253 ? -13.570 -11.238 30.873 1.00 86.81 253 GLN A N 1
ATOM 2023 C CA . GLN A 1 253 ? -14.713 -10.861 31.718 1.00 86.81 253 GLN A CA 1
ATOM 2024 C C . GLN A 1 253 ? -15.792 -10.067 30.936 1.00 86.81 253 GLN A C 1
ATOM 2026 O O . GLN A 1 253 ? -15.452 -9.115 30.234 1.00 86.81 253 GLN A O 1
ATOM 2031 N N . PRO A 1 254 ? -17.099 -10.383 31.089 1.00 93.44 254 PRO A N 1
ATOM 2032 C CA . PRO A 1 254 ? -18.183 -9.567 30.542 1.00 93.44 254 PRO A CA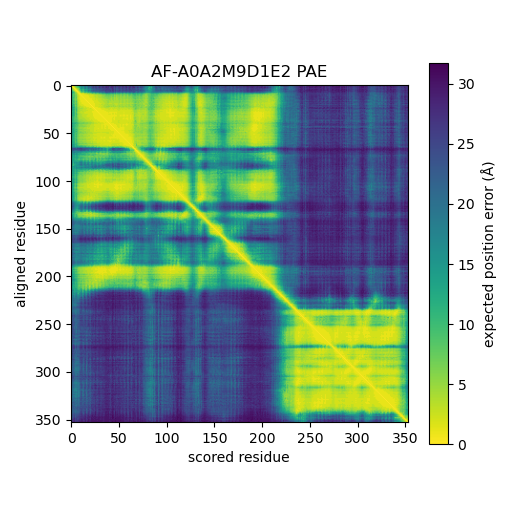 1
ATOM 2033 C C . PRO A 1 254 ? -18.159 -8.120 31.049 1.00 93.44 254 PRO A C 1
ATOM 2035 O O . PRO A 1 254 ? -18.046 -7.879 32.254 1.00 93.44 254 PRO A O 1
ATOM 2038 N N . LEU A 1 255 ? -18.347 -7.171 30.136 1.00 94.12 255 LEU A N 1
ATOM 2039 C CA . LEU A 1 255 ? -18.500 -5.745 30.417 1.00 94.12 255 LEU A CA 1
ATOM 2040 C C . LEU A 1 255 ? -19.982 -5.367 30.508 1.00 94.12 255 LEU A C 1
ATOM 2042 O O . LEU A 1 255 ? -20.841 -5.962 29.850 1.00 94.12 255 LEU A O 1
ATOM 2046 N N . ASP A 1 256 ? -20.289 -4.349 31.311 1.00 96.19 256 ASP A N 1
ATOM 2047 C CA . ASP A 1 256 ? -21.650 -3.830 31.425 1.00 96.19 256 ASP A CA 1
ATOM 2048 C C . ASP A 1 256 ? -22.046 -3.088 30.137 1.00 96.19 256 ASP A C 1
ATOM 2050 O O . ASP A 1 256 ? -21.616 -1.965 29.870 1.00 96.19 256 ASP A O 1
ATOM 2054 N N . SER A 1 257 ? -22.888 -3.738 29.330 1.00 94.69 257 SER A N 1
ATOM 2055 C CA . SER A 1 257 ? -23.365 -3.198 28.052 1.00 94.69 257 SER A CA 1
ATOM 2056 C C . SER A 1 257 ? -24.123 -1.871 28.179 1.00 94.69 257 SER A C 1
ATOM 2058 O O . SER A 1 257 ? -24.079 -1.066 27.249 1.00 94.69 257 SER A O 1
ATOM 2060 N N . ALA A 1 258 ? -24.784 -1.606 29.313 1.00 94.38 258 ALA A N 1
ATOM 2061 C CA . ALA A 1 258 ? -25.497 -0.351 29.528 1.00 94.38 258 ALA A CA 1
ATOM 2062 C C . ALA A 1 258 ? -24.516 0.797 29.800 1.00 94.38 258 ALA A C 1
ATOM 2064 O O . ALA A 1 258 ? -24.698 1.890 29.263 1.00 94.38 258 ALA A O 1
ATOM 2065 N N . VAL A 1 259 ? -23.456 0.532 30.571 1.00 96.06 259 VAL A N 1
ATOM 2066 C CA . VAL A 1 259 ? -22.360 1.487 30.810 1.00 96.06 259 VAL A CA 1
ATOM 2067 C C . VAL A 1 259 ? -21.624 1.798 29.506 1.00 96.06 259 VAL A C 1
ATOM 2069 O O . VAL A 1 259 ? -21.428 2.966 29.178 1.00 96.06 259 VAL A O 1
ATOM 2072 N N . VAL A 1 260 ? -21.283 0.769 28.720 1.00 96.19 260 VAL A N 1
ATOM 2073 C CA . VAL A 1 260 ? -20.636 0.938 27.406 1.00 96.19 260 VAL A CA 1
ATOM 2074 C C . VAL A 1 260 ? -21.500 1.787 26.475 1.00 96.19 260 VAL A C 1
ATOM 2076 O O . VAL A 1 260 ? -21.025 2.778 25.926 1.00 96.19 260 VAL A O 1
ATOM 2079 N N . HIS A 1 261 ? -22.780 1.445 26.327 1.00 95.69 261 HIS A N 1
ATOM 2080 C CA . HIS A 1 261 ? -23.702 2.184 25.466 1.00 95.69 261 HIS A CA 1
ATOM 2081 C C . HIS A 1 261 ? -23.856 3.646 25.891 1.00 95.69 261 HIS A C 1
ATOM 2083 O O . HIS A 1 261 ? -23.799 4.544 25.051 1.00 95.69 261 HIS A O 1
ATOM 2089 N N . HIS A 1 262 ? -24.009 3.897 27.194 1.00 93.94 262 HIS A N 1
ATOM 2090 C CA . HIS A 1 262 ? -24.116 5.254 27.713 1.00 93.94 262 HIS A CA 1
ATOM 2091 C C . HIS A 1 262 ? -22.860 6.079 27.412 1.00 93.94 262 HIS A C 1
ATOM 2093 O O . HIS A 1 262 ? -22.974 7.194 26.906 1.00 93.94 262 HIS A O 1
ATOM 2099 N N . ALA A 1 263 ? -21.674 5.516 27.642 1.00 95.62 263 ALA A N 1
ATOM 2100 C CA . ALA A 1 263 ? -20.417 6.200 27.369 1.00 95.62 263 ALA A CA 1
ATOM 2101 C C . ALA A 1 263 ? -20.216 6.494 25.874 1.00 95.62 263 ALA A C 1
ATOM 2103 O O . ALA A 1 263 ? -19.777 7.587 25.524 1.00 95.62 263 ALA A O 1
ATOM 2104 N N . LEU A 1 264 ? -20.580 5.563 24.986 1.00 94.06 264 LEU A N 1
ATOM 2105 C CA . LEU A 1 264 ? -20.495 5.775 23.538 1.00 94.06 264 LEU A CA 1
ATOM 2106 C C . LEU A 1 264 ? -21.436 6.891 23.063 1.00 94.06 264 LEU A C 1
ATOM 2108 O O . LEU A 1 264 ? -21.032 7.713 22.244 1.00 94.06 264 LEU A O 1
ATOM 2112 N N . LEU A 1 265 ? -22.649 6.984 23.622 1.00 92.00 265 LEU A N 1
ATOM 2113 C CA . LEU A 1 265 ? -23.563 8.103 23.357 1.00 92.00 265 LEU A CA 1
ATOM 2114 C C . LEU A 1 265 ? -22.971 9.453 23.794 1.00 92.00 265 LEU A C 1
ATOM 2116 O O . LEU A 1 265 ? -23.110 10.448 23.083 1.00 92.00 265 LEU A O 1
ATOM 2120 N N . GLU A 1 266 ? -22.308 9.506 24.952 1.00 92.56 266 GLU A N 1
ATOM 2121 C CA . GLU A 1 266 ? -21.655 10.729 25.432 1.00 92.56 266 GLU A CA 1
ATOM 2122 C C . GLU A 1 266 ? -20.444 11.126 24.577 1.00 92.56 266 GLU A C 1
ATOM 2124 O O . GLU A 1 266 ? -20.239 12.314 24.308 1.00 92.56 266 GLU A O 1
ATOM 2129 N N . MET A 1 267 ? -19.647 10.148 24.139 1.00 93.25 267 MET A N 1
ATOM 2130 C CA . MET A 1 267 ? -18.519 10.367 23.231 1.00 93.25 267 MET A CA 1
ATOM 2131 C C . MET A 1 267 ? -19.004 10.905 21.881 1.00 93.25 267 MET A C 1
ATOM 2133 O O . MET A 1 267 ? -18.523 11.957 21.455 1.00 93.25 267 MET A O 1
ATOM 2137 N N . ASP A 1 268 ? -20.008 10.265 21.268 1.00 88.31 268 ASP A N 1
ATOM 2138 C CA . ASP A 1 268 ? -20.629 10.703 20.008 1.00 88.31 268 ASP A CA 1
ATOM 2139 C C . ASP A 1 268 ? -21.130 12.152 20.113 1.00 88.31 268 ASP A C 1
ATOM 2141 O O . ASP A 1 268 ? -20.755 13.017 19.318 1.00 88.31 268 ASP A O 1
ATOM 2145 N N . ALA A 1 269 ? -21.891 12.464 21.168 1.00 87.50 269 ALA A N 1
ATOM 2146 C CA . ALA A 1 269 ? -22.400 13.812 21.407 1.00 87.50 269 ALA A CA 1
ATOM 2147 C C . ALA A 1 269 ? -21.279 14.851 21.596 1.00 87.50 269 ALA A C 1
ATOM 2149 O O . ALA A 1 269 ? -21.387 15.982 21.115 1.00 87.50 269 ALA A O 1
ATOM 2150 N N . SER A 1 270 ? -20.192 14.490 22.288 1.00 87.06 270 SER A N 1
ATOM 2151 C CA . SER A 1 270 ? -19.066 15.401 22.549 1.00 87.06 270 SER A CA 1
ATOM 2152 C C . SER A 1 270 ? -18.259 15.760 21.298 1.00 87.06 270 SER A C 1
ATOM 2154 O O . SER A 1 270 ? -17.653 16.833 21.249 1.00 87.06 270 SER A O 1
ATOM 2156 N N . LEU A 1 271 ? -18.302 14.893 20.283 1.00 81.50 271 LEU A N 1
ATOM 2157 C CA . LEU A 1 271 ? -17.671 15.080 18.978 1.00 81.50 271 LEU A CA 1
ATOM 2158 C C . LEU A 1 271 ? -18.624 15.699 17.942 1.00 81.50 271 LEU A C 1
ATOM 2160 O O . LEU A 1 271 ? -18.300 15.768 16.761 1.00 81.50 271 LEU A O 1
ATOM 2164 N N . GLY A 1 272 ? -19.800 16.172 18.369 1.00 75.62 272 GLY A N 1
ATOM 2165 C CA . GLY A 1 272 ? -20.787 16.785 17.478 1.00 75.62 272 GLY A CA 1
ATOM 2166 C C . GLY A 1 272 ? -21.556 15.786 16.608 1.00 75.62 272 GLY A C 1
ATOM 2167 O O . GLY A 1 272 ? -22.185 16.202 15.635 1.00 75.62 272 GLY A O 1
ATOM 2168 N N . GLY A 1 273 ? -21.510 14.495 16.952 1.00 73.44 273 GLY A N 1
ATOM 2169 C CA . GLY A 1 273 ? -22.383 13.463 16.404 1.00 73.44 273 GLY A CA 1
ATOM 2170 C C . GLY A 1 273 ? -23.793 13.499 17.005 1.00 73.44 273 GLY A C 1
ATOM 2171 O O . GLY A 1 273 ? -24.243 14.529 17.517 1.00 73.44 273 GLY A O 1
ATOM 2172 N N . GLY A 1 274 ? -24.517 12.379 16.934 1.00 62.22 274 GLY A N 1
ATOM 2173 C CA . GLY A 1 274 ? -25.847 12.276 17.545 1.00 62.22 274 GLY A CA 1
ATOM 2174 C C . GLY A 1 274 ? -26.824 11.302 16.889 1.00 62.22 274 GLY A C 1
ATOM 2175 O O . GLY A 1 274 ? -28.010 11.629 16.801 1.00 62.22 274 GLY A O 1
ATOM 2176 N N . GLY A 1 275 ? -26.388 10.130 16.415 1.00 64.06 275 GLY A N 1
ATOM 2177 C CA . GLY A 1 275 ? -27.368 9.206 15.815 1.00 64.06 275 GLY A CA 1
ATOM 2178 C C . GLY A 1 275 ? -26.914 7.831 15.342 1.00 64.06 275 GLY A C 1
ATOM 2179 O O . GLY A 1 275 ? -27.740 7.092 14.810 1.00 64.06 275 GLY A O 1
ATOM 2180 N N . THR A 1 276 ? -25.646 7.473 15.501 1.00 69.06 276 THR A N 1
ATOM 2181 C CA . THR A 1 276 ? -25.081 6.207 14.996 1.00 69.06 276 THR A CA 1
ATOM 2182 C C . THR A 1 276 ? -24.978 5.129 16.070 1.00 69.06 276 THR A C 1
ATOM 2184 O O . THR A 1 276 ? -24.946 3.942 15.747 1.00 69.06 276 THR A O 1
ATOM 2187 N N . ILE A 1 277 ? -24.995 5.521 17.346 1.00 85.06 277 ILE A N 1
ATOM 2188 C CA . ILE A 1 277 ? -24.960 4.591 18.474 1.00 85.06 277 ILE A CA 1
ATOM 2189 C C . ILE A 1 277 ? -26.341 3.952 18.639 1.00 85.06 277 ILE A C 1
ATOM 2191 O O . ILE A 1 277 ? -27.301 4.586 19.077 1.00 85.06 277 ILE A O 1
ATOM 2195 N N . THR A 1 278 ? -26.445 2.698 18.210 1.00 81.88 278 THR A N 1
ATOM 2196 C CA . THR A 1 278 ? -27.668 1.886 18.281 1.00 81.88 278 THR A CA 1
ATOM 2197 C C . THR A 1 278 ? -27.820 1.196 19.648 1.00 81.88 278 THR A C 1
ATOM 2199 O O . THR A 1 278 ? -26.931 1.251 20.483 1.00 81.88 278 THR A O 1
ATOM 2202 N N . ASP A 1 279 ? -28.975 0.593 19.940 1.00 88.69 279 ASP A N 1
ATOM 2203 C CA . ASP A 1 279 ? -29.215 -0.041 21.250 1.00 88.69 279 ASP A CA 1
ATOM 2204 C C . ASP A 1 279 ? -28.398 -1.346 21.408 1.00 88.69 279 ASP A C 1
ATOM 2206 O O . ASP A 1 279 ? -28.288 -2.094 20.430 1.00 88.69 279 ASP A O 1
ATOM 2210 N N . PRO A 1 280 ? -27.896 -1.699 22.612 1.00 90.69 280 PRO A N 1
ATOM 2211 C CA . PRO A 1 280 ? -27.221 -2.977 22.861 1.00 90.69 280 PRO A CA 1
ATOM 2212 C C . PRO A 1 280 ? -27.993 -4.211 22.386 1.00 90.69 280 PRO A C 1
ATOM 2214 O O . PRO A 1 280 ? -27.380 -5.193 21.973 1.00 90.69 280 PRO A O 1
ATOM 2217 N N . ALA A 1 281 ? -29.328 -4.175 22.373 1.00 89.12 281 ALA A N 1
ATOM 2218 C CA . ALA A 1 281 ? -30.157 -5.249 21.828 1.00 89.12 281 ALA A CA 1
ATOM 2219 C C . ALA A 1 281 ? -29.858 -5.567 20.348 1.00 89.12 281 ALA A C 1
ATOM 2221 O O . ALA A 1 281 ? -30.157 -6.671 19.893 1.00 89.12 281 ALA A O 1
ATOM 2222 N N . VAL A 1 282 ? -29.272 -4.621 19.606 1.00 84.69 282 VAL A N 1
ATOM 2223 C CA . VAL A 1 282 ? -28.817 -4.796 18.220 1.00 84.69 282 VAL A CA 1
ATOM 2224 C C . VAL A 1 282 ? -27.437 -5.459 18.165 1.00 84.69 282 VAL A C 1
ATOM 2226 O O . VAL A 1 282 ? -27.211 -6.318 17.317 1.00 84.69 282 VAL A O 1
ATOM 2229 N N . TRP A 1 283 ? -26.523 -5.094 19.066 1.00 85.31 283 TRP A N 1
ATOM 2230 C CA . TRP A 1 283 ? -25.118 -5.526 19.022 1.00 85.31 283 TRP A CA 1
ATOM 2231 C C . TRP A 1 283 ? -24.893 -6.889 19.668 1.00 85.31 283 TRP A C 1
ATOM 2233 O O . TRP A 1 283 ? -24.121 -7.702 19.165 1.00 85.31 283 TRP A O 1
ATOM 2243 N N . LEU A 1 284 ? -25.579 -7.158 20.785 1.00 89.75 284 LEU A N 1
ATOM 2244 C CA . LEU A 1 284 ? -25.376 -8.375 21.575 1.00 89.75 284 LEU A CA 1
ATOM 2245 C C . LEU A 1 284 ? -25.606 -9.678 20.774 1.00 89.75 284 LEU A C 1
ATOM 2247 O O . LEU A 1 284 ? -24.886 -10.647 21.008 1.00 89.75 284 LEU A O 1
ATOM 2251 N N . PRO A 1 285 ? -26.552 -9.748 19.817 1.00 87.06 285 PRO A N 1
ATOM 2252 C CA . PRO A 1 285 ? -26.706 -10.924 18.958 1.00 87.06 285 PRO A CA 1
ATOM 2253 C C . PRO A 1 285 ? -25.730 -10.986 17.772 1.00 87.06 285 PRO A C 1
ATOM 2255 O O . PRO A 1 285 ? -25.587 -12.051 17.176 1.00 87.06 285 PRO A O 1
ATOM 2258 N N . ALA A 1 286 ? -25.109 -9.866 17.388 1.00 79.00 286 ALA A N 1
ATOM 2259 C CA . ALA A 1 286 ? -24.338 -9.740 16.147 1.00 79.00 286 ALA A CA 1
ATOM 2260 C C . ALA A 1 286 ? -22.872 -10.194 16.274 1.00 79.00 286 ALA A C 1
ATOM 2262 O O . ALA A 1 286 ? -22.202 -10.400 15.265 1.00 79.00 286 ALA A O 1
ATOM 2263 N N . GLY A 1 287 ? -22.362 -10.360 17.499 1.00 81.50 287 GLY A N 1
ATOM 2264 C CA . GLY A 1 287 ? -20.965 -10.732 17.767 1.00 81.50 287 GLY A CA 1
ATOM 2265 C C . GLY A 1 287 ? -19.983 -9.556 17.686 1.00 81.50 287 GLY A C 1
ATOM 2266 O O . GLY A 1 287 ? -18.964 -9.559 18.367 1.00 81.50 287 GLY A O 1
ATOM 2267 N N . HIS A 1 288 ? -20.308 -8.509 16.931 1.00 84.81 288 HIS A N 1
ATOM 2268 C CA . HIS A 1 288 ? -19.652 -7.205 17.005 1.00 84.81 288 HIS A CA 1
ATOM 2269 C C . HIS A 1 288 ? -20.576 -6.101 16.473 1.00 84.81 288 HIS A C 1
ATOM 2271 O O . HIS A 1 288 ? -21.603 -6.390 15.853 1.00 84.81 288 HIS A O 1
ATOM 2277 N N . ALA A 1 289 ? -20.216 -4.841 16.716 1.00 83.38 289 ALA A N 1
ATOM 2278 C CA . ALA A 1 289 ? -20.866 -3.686 16.104 1.00 83.38 289 ALA A CA 1
ATOM 2279 C C . ALA A 1 289 ? -19.871 -2.546 15.874 1.00 83.38 289 ALA A C 1
ATOM 2281 O O . ALA A 1 289 ? -19.240 -2.094 16.828 1.00 83.38 289 ALA A O 1
ATOM 2282 N N . ASP A 1 290 ? -19.801 -2.059 14.636 1.00 84.44 290 ASP A N 1
ATOM 2283 C CA . ASP A 1 290 ? -19.027 -0.874 14.269 1.00 84.44 290 ASP A CA 1
ATOM 2284 C C . ASP A 1 290 ? -19.909 0.370 14.306 1.00 84.44 290 ASP A C 1
ATOM 2286 O O . ASP A 1 290 ? -20.995 0.422 13.719 1.00 84.44 290 ASP A O 1
ATOM 2290 N N . LEU A 1 291 ? -19.442 1.376 15.033 1.00 83.25 291 LEU A N 1
ATOM 2291 C CA . LEU A 1 291 ? -20.205 2.558 15.389 1.00 83.25 291 LEU A CA 1
ATOM 2292 C C . LEU A 1 291 ? -19.372 3.797 15.086 1.00 83.25 291 LEU A C 1
ATOM 2294 O O . LEU A 1 291 ? -18.220 3.898 15.491 1.00 83.25 291 LEU A O 1
ATOM 2298 N N . ALA A 1 292 ? -19.962 4.775 14.409 1.00 79.62 292 ALA A N 1
ATOM 2299 C CA . ALA A 1 292 ? -19.308 6.065 14.228 1.00 79.62 292 ALA A CA 1
ATOM 2300 C C . ALA A 1 292 ? -19.483 6.929 15.485 1.00 79.62 292 ALA A C 1
ATOM 2302 O O . ALA A 1 292 ? -20.577 6.971 16.053 1.00 79.62 292 ALA A O 1
ATOM 2303 N N . LEU A 1 293 ? -18.426 7.636 15.878 1.00 80.38 293 LEU A N 1
ATOM 2304 C CA . LEU A 1 293 ? -18.421 8.675 16.904 1.00 80.38 293 LEU A CA 1
ATOM 2305 C C . LEU A 1 293 ? -18.184 10.024 16.213 1.00 80.38 293 LEU A C 1
ATOM 2307 O O . LEU A 1 293 ? -17.049 10.418 15.922 1.00 80.38 293 LEU A O 1
ATOM 2311 N N . GLY A 1 294 ? -19.273 10.721 15.893 1.00 76.75 294 GLY A N 1
ATOM 2312 C CA . GLY A 1 294 ? -19.237 11.860 14.981 1.00 76.75 294 GLY A CA 1
ATOM 2313 C C . GLY A 1 294 ? -18.666 11.472 13.611 1.00 76.75 294 GLY A C 1
ATOM 2314 O O . GLY A 1 294 ? -18.918 10.382 13.102 1.00 76.75 294 GLY A O 1
ATOM 2315 N N . SER A 1 295 ? -17.897 12.375 12.998 1.00 73.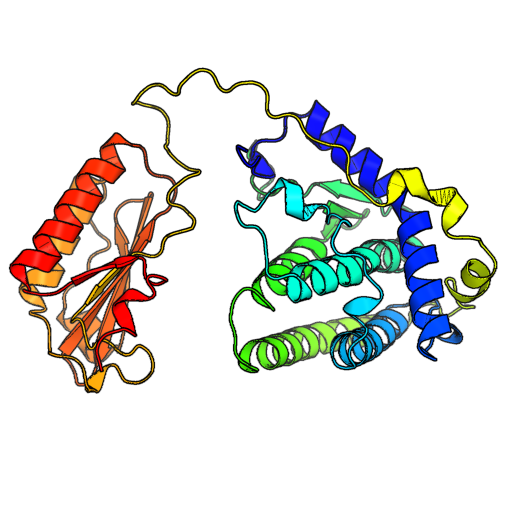00 295 SER A N 1
ATOM 2316 C CA . SER A 1 295 ? -17.202 12.131 11.722 1.00 73.00 295 SER A CA 1
ATOM 2317 C C . SER A 1 295 ? -15.705 11.847 11.876 1.00 73.00 295 SER A C 1
ATOM 2319 O O . SER A 1 295 ? -14.996 11.840 10.875 1.00 73.00 295 SER A O 1
ATOM 2321 N N . VAL A 1 296 ? -15.206 11.715 13.110 1.00 74.06 296 VAL A N 1
ATOM 2322 C CA . VAL A 1 296 ? -13.762 11.798 13.412 1.00 74.06 296 VAL A CA 1
ATOM 2323 C C . VAL A 1 296 ? -13.207 10.584 14.157 1.00 74.06 296 VAL A C 1
ATOM 2325 O O . VAL A 1 296 ? -11.995 10.479 14.309 1.00 74.06 296 VAL A O 1
ATOM 2328 N N . ALA A 1 297 ? -14.057 9.672 14.629 1.00 81.31 297 ALA A N 1
ATOM 2329 C CA . ALA A 1 297 ? -13.631 8.429 15.265 1.00 81.31 297 ALA A CA 1
ATOM 2330 C C . ALA A 1 297 ? -14.648 7.304 15.023 1.00 81.31 297 ALA A C 1
ATOM 2332 O O . ALA A 1 297 ? -15.832 7.556 14.789 1.00 81.31 297 ALA A O 1
ATOM 2333 N N . GLY A 1 298 ? -14.174 6.065 15.100 1.00 83.88 298 GLY A N 1
ATOM 2334 C CA . GLY A 1 298 ? -14.974 4.846 15.119 1.00 83.88 298 GLY A CA 1
ATOM 2335 C C . GLY A 1 298 ? -14.817 4.107 16.445 1.00 83.88 298 GLY A C 1
ATOM 2336 O O . GLY A 1 298 ? -13.794 4.223 17.121 1.00 83.88 298 GLY A O 1
ATOM 2337 N N . ALA A 1 299 ? -15.844 3.354 16.824 1.00 88.12 299 ALA A N 1
ATOM 2338 C CA . ALA A 1 299 ? -15.808 2.417 17.933 1.00 88.12 299 ALA A CA 1
ATOM 2339 C C . ALA A 1 299 ? -16.335 1.055 17.483 1.00 88.12 299 ALA A C 1
ATOM 2341 O O . ALA A 1 299 ? -17.440 0.962 16.949 1.00 88.12 299 ALA A O 1
ATOM 2342 N N . THR A 1 300 ? -15.578 0.002 17.763 1.00 90.12 300 THR A N 1
ATOM 2343 C CA . THR A 1 300 ? -15.982 -1.384 17.525 1.00 90.12 300 THR A CA 1
ATOM 2344 C C . THR A 1 300 ? -16.270 -2.049 18.863 1.00 90.12 300 THR A C 1
ATOM 2346 O O . THR A 1 300 ? -15.401 -2.158 19.727 1.00 90.12 300 THR A O 1
ATOM 2349 N N . VAL A 1 301 ? -17.508 -2.495 19.062 1.00 90.06 301 VAL A N 1
ATOM 2350 C CA . VAL A 1 301 ? -17.923 -3.239 20.257 1.00 90.06 301 VAL A CA 1
ATOM 2351 C C . VAL A 1 301 ? -17.755 -4.729 19.986 1.00 90.06 301 VAL A C 1
ATOM 2353 O O . VAL A 1 301 ? -18.436 -5.267 19.118 1.00 90.06 301 VAL A O 1
ATOM 2356 N N . PHE A 1 302 ? -16.904 -5.410 20.751 1.00 89.75 302 PHE A N 1
ATOM 2357 C CA . PHE A 1 302 ? -16.670 -6.852 20.627 1.00 89.75 302 PHE A CA 1
ATOM 2358 C C . PHE A 1 302 ? -17.596 -7.632 21.562 1.00 89.75 302 PHE A C 1
ATOM 2360 O O . PHE A 1 302 ? -17.671 -7.333 22.759 1.00 89.75 302 PHE A O 1
ATOM 2367 N N . VAL A 1 303 ? -18.294 -8.646 21.042 1.00 89.44 303 VAL A N 1
ATOM 2368 C CA . VAL A 1 303 ? -19.308 -9.412 21.780 1.00 89.44 303 VAL A CA 1
ATOM 2369 C C . VAL A 1 303 ? -19.052 -10.915 21.664 1.00 89.44 303 VAL A C 1
ATOM 2371 O O . VAL A 1 303 ? -18.905 -11.459 20.575 1.00 89.44 303 VAL A O 1
ATOM 2374 N N . ALA A 1 304 ? -19.097 -11.616 22.796 1.00 89.94 304 ALA A N 1
ATOM 2375 C CA . ALA A 1 304 ? -19.064 -13.076 22.846 1.00 89.94 304 ALA A CA 1
ATOM 2376 C C . ALA A 1 304 ? -20.070 -13.601 23.874 1.00 89.94 304 ALA A C 1
ATOM 2378 O O . ALA A 1 304 ? -20.195 -13.051 24.973 1.00 89.94 304 ALA A O 1
ATOM 2379 N N . ASP A 1 305 ? -20.787 -14.667 23.513 1.00 89.31 305 ASP A N 1
ATOM 2380 C CA . ASP A 1 305 ? -21.854 -15.287 24.315 1.00 89.31 305 ASP A CA 1
ATOM 2381 C C . ASP A 1 305 ? -22.950 -14.307 24.765 1.00 89.31 305 ASP A C 1
ATOM 2383 O O . ASP A 1 305 ? -23.473 -14.389 25.876 1.00 89.31 305 ASP A O 1
ATOM 2387 N N . GLY A 1 306 ? -23.294 -13.349 23.898 1.00 89.88 306 GLY A N 1
ATOM 2388 C CA . GLY A 1 306 ? -24.321 -12.346 24.185 1.00 89.88 306 GLY A CA 1
ATOM 2389 C C . GLY A 1 306 ? -23.908 -11.305 25.227 1.00 89.88 306 GLY A C 1
ATOM 2390 O O . GLY A 1 306 ? -24.780 -10.676 25.825 1.00 89.88 306 GLY A O 1
ATOM 2391 N N . ALA A 1 307 ? -22.604 -11.120 25.454 1.00 93.06 307 ALA A N 1
ATOM 2392 C CA . ALA A 1 307 ? -22.061 -10.103 26.345 1.00 93.06 307 ALA A CA 1
ATOM 2393 C C . ALA A 1 307 ? -20.904 -9.338 25.692 1.00 93.06 307 ALA A C 1
ATOM 2395 O O . ALA A 1 307 ? -20.107 -9.917 24.954 1.00 93.06 307 ALA A O 1
ATOM 2396 N N . VAL A 1 308 ? -20.798 -8.043 25.994 1.00 94.12 308 VAL A N 1
ATOM 2397 C CA . VAL A 1 308 ? -19.677 -7.202 25.552 1.00 94.12 308 VAL A CA 1
ATOM 2398 C C . VAL A 1 308 ? -18.397 -7.660 26.252 1.00 94.12 308 VAL A C 1
ATOM 2400 O O . VAL A 1 308 ? -18.419 -7.927 27.452 1.00 94.12 308 VAL A O 1
ATOM 2403 N N . ARG A 1 309 ? -17.290 -7.753 25.514 1.00 92.06 309 ARG A N 1
ATOM 2404 C CA . ARG A 1 309 ? -15.975 -8.196 26.020 1.00 92.06 309 ARG A CA 1
ATOM 2405 C C . ARG A 1 309 ? -14.904 -7.118 25.917 1.00 92.06 309 ARG A C 1
ATOM 2407 O O . ARG A 1 309 ? -13.968 -7.109 26.707 1.00 92.06 309 ARG A O 1
ATOM 2414 N N . GLY A 1 310 ? -15.074 -6.182 24.991 1.00 91.81 310 GLY A N 1
ATOM 2415 C CA . GLY A 1 310 ? -14.161 -5.068 24.793 1.00 91.81 310 GLY A CA 1
ATOM 2416 C C . GLY A 1 310 ? -14.759 -4.023 23.865 1.00 91.81 310 GLY A C 1
ATOM 2417 O O . GLY A 1 310 ? -15.766 -4.271 23.195 1.00 91.81 310 GLY A O 1
ATOM 2418 N N . VAL A 1 311 ? -14.128 -2.855 23.838 1.00 92.06 311 VAL A N 1
ATOM 2419 C CA . VAL A 1 311 ? -14.431 -1.787 22.885 1.00 92.06 311 VAL A CA 1
ATOM 2420 C C . VAL A 1 311 ? -13.122 -1.285 22.291 1.00 92.06 311 VAL A C 1
ATOM 2422 O O . VAL A 1 311 ? -12.265 -0.810 23.037 1.00 92.06 311 VAL A O 1
ATOM 2425 N N . GLY A 1 312 ? -12.977 -1.406 20.977 1.00 89.75 312 GLY A N 1
ATOM 2426 C CA . GLY A 1 312 ? -11.886 -0.810 20.213 1.00 89.75 312 GLY A CA 1
ATOM 2427 C C . GLY A 1 312 ? -12.267 0.563 19.693 1.00 89.75 312 GLY A C 1
ATOM 2428 O O . GLY A 1 312 ? -13.439 0.820 19.425 1.00 89.75 312 GLY A O 1
ATOM 2429 N N . PHE A 1 313 ? -11.284 1.444 19.573 1.00 87.62 313 PHE A N 1
ATOM 2430 C CA . PHE A 1 313 ? -11.441 2.801 19.076 1.00 87.62 313 PHE A CA 1
ATOM 2431 C C . PHE A 1 313 ? -10.418 3.064 17.979 1.00 87.62 313 PHE A C 1
ATOM 2433 O O . PHE A 1 313 ? -9.211 2.995 18.219 1.00 87.62 313 PHE A O 1
ATOM 2440 N N . GLU A 1 314 ? -10.926 3.422 16.806 1.00 81.06 314 GLU A N 1
ATOM 2441 C CA . GLU A 1 314 ? -10.139 3.883 15.667 1.00 81.06 314 GLU A CA 1
ATOM 2442 C C . GLU A 1 314 ? -10.278 5.404 15.581 1.00 81.06 314 GLU A C 1
ATOM 2444 O O . GLU A 1 314 ? -11.388 5.947 15.537 1.00 81.06 314 GLU A O 1
ATOM 2449 N N . ILE A 1 315 ? -9.156 6.117 15.620 1.00 80.12 315 ILE A N 1
ATOM 2450 C CA . ILE A 1 315 ? -9.143 7.579 15.680 1.00 80.12 315 ILE A CA 1
ATOM 2451 C C . ILE A 1 315 ? -8.766 8.126 14.306 1.00 80.12 315 ILE A C 1
ATOM 2453 O O . ILE A 1 315 ? -7.652 7.920 13.835 1.00 80.12 315 ILE A O 1
ATOM 2457 N N . GLY A 1 316 ? -9.696 8.844 13.677 1.00 70.19 316 GLY A N 1
ATOM 2458 C CA . GLY A 1 316 ? -9.459 9.545 12.419 1.00 70.19 316 GLY A CA 1
ATOM 2459 C C . GLY A 1 316 ? -8.873 10.943 12.634 1.00 70.19 316 GLY A C 1
ATOM 2460 O O . GLY A 1 316 ? -8.125 11.212 13.578 1.00 70.19 316 GLY A O 1
ATOM 2461 N N . GLU A 1 317 ? -9.239 11.883 11.761 1.00 70.06 317 GLU A N 1
ATOM 2462 C CA . GLU A 1 317 ? -8.728 13.254 11.824 1.00 70.06 317 GLU A CA 1
ATOM 2463 C C . GLU A 1 317 ? -9.342 14.053 12.986 1.00 70.06 317 GLU A C 1
ATOM 2465 O O . GLU A 1 317 ? -10.401 14.668 12.861 1.00 70.06 317 GLU A O 1
ATOM 2470 N N . ILE A 1 318 ? -8.648 14.083 14.127 1.00 71.38 318 ILE A N 1
ATOM 2471 C CA . ILE A 1 318 ? -9.100 14.770 15.343 1.00 71.38 318 ILE A CA 1
ATOM 2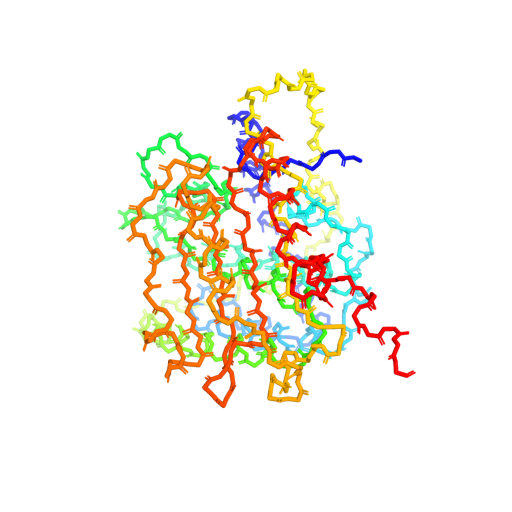472 C C . ILE A 1 318 ? -8.170 15.932 15.741 1.00 71.38 318 ILE A C 1
ATOM 2474 O O . ILE A 1 318 ? -6.946 15.888 15.583 1.00 71.38 318 ILE A O 1
ATOM 2478 N N . THR A 1 319 ? -8.714 17.022 16.288 1.00 73.50 319 THR A N 1
ATOM 2479 C CA . THR A 1 319 ? -7.908 18.117 16.867 1.00 73.50 319 THR A CA 1
ATOM 2480 C C . THR A 1 319 ? -7.308 17.731 18.221 1.00 73.50 319 THR A C 1
ATOM 2482 O O . THR A 1 319 ? -7.828 16.874 18.934 1.00 73.50 319 THR A O 1
ATOM 2485 N N . LYS A 1 320 ? -6.246 18.426 18.675 1.00 72.56 320 LYS A N 1
ATOM 2486 C CA . LYS A 1 320 ? -5.685 18.198 20.033 1.00 72.56 320 LYS A CA 1
ATOM 2487 C C . LYS A 1 320 ? -6.723 18.373 21.135 1.00 72.56 320 LYS A C 1
ATOM 2489 O O . LYS A 1 320 ? -6.576 17.797 22.214 1.00 72.56 320 LYS A O 1
ATOM 2494 N N . LYS A 1 321 ? -7.687 19.266 20.919 1.00 79.19 321 LYS A N 1
ATOM 2495 C CA . LYS A 1 321 ? -8.745 19.563 21.880 1.00 79.19 321 LYS A CA 1
ATOM 2496 C C . LYS A 1 321 ? -9.741 18.410 21.939 1.00 79.19 321 LYS A C 1
ATOM 2498 O O . LYS A 1 321 ? -10.029 17.939 23.033 1.00 79.19 321 LYS A O 1
ATOM 2503 N N . GLU A 1 322 ? -10.216 17.952 20.789 1.00 81.62 322 GLU A N 1
ATOM 2504 C CA . GLU A 1 322 ? -11.141 16.820 20.686 1.00 81.62 322 GLU A CA 1
ATOM 2505 C C . GLU A 1 322 ? -10.485 15.525 21.182 1.00 81.62 322 GLU A C 1
ATOM 2507 O O . GLU A 1 322 ? -11.083 14.825 21.991 1.00 81.62 322 GLU A O 1
ATOM 2512 N N . TRP A 1 323 ? -9.213 15.273 20.849 1.00 85.50 323 TRP A N 1
ATOM 2513 C CA . TRP A 1 323 ? -8.465 14.133 21.389 1.00 85.50 323 TRP A CA 1
ATOM 2514 C C . TRP A 1 323 ? -8.386 14.158 22.914 1.00 85.50 323 TRP A C 1
ATOM 2516 O O . TRP A 1 323 ? -8.609 13.147 23.571 1.00 85.50 323 TRP A O 1
ATOM 2526 N N . ARG A 1 324 ? -8.086 15.320 23.511 1.00 83.25 324 ARG A N 1
ATOM 2527 C CA . ARG A 1 324 ? -8.046 15.460 24.975 1.00 83.25 324 ARG A CA 1
ATOM 2528 C C . ARG A 1 324 ? -9.386 15.088 25.612 1.00 83.25 324 ARG A C 1
ATOM 2530 O O . ARG A 1 324 ? -9.381 14.451 26.663 1.00 83.25 324 ARG A O 1
ATOM 2537 N N . VAL A 1 325 ? -10.496 15.479 24.987 1.00 86.44 325 VAL A N 1
ATOM 2538 C CA . VAL A 1 325 ? -11.852 15.143 25.443 1.00 86.44 325 VAL A CA 1
ATOM 2539 C C . VAL A 1 325 ? -12.103 13.642 25.298 1.00 86.44 325 VAL A C 1
ATOM 2541 O O . VAL A 1 325 ? -12.375 12.980 26.300 1.00 86.44 325 VAL A O 1
ATOM 2544 N N . LEU A 1 326 ? -11.903 13.092 24.100 1.00 88.38 326 LEU A N 1
ATOM 2545 C CA . LEU A 1 326 ? -12.155 11.685 23.800 1.00 88.38 326 LEU A CA 1
ATOM 2546 C C . LEU A 1 326 ? -11.284 10.753 24.655 1.00 88.38 326 LEU A C 1
ATOM 2548 O O . LEU A 1 326 ? -11.790 9.863 25.331 1.00 88.38 326 LEU A O 1
ATOM 2552 N N . ALA A 1 327 ? -9.979 11.014 24.751 1.00 87.06 327 ALA A N 1
ATOM 2553 C CA . ALA A 1 327 ? -9.064 10.234 25.585 1.00 87.06 327 ALA A CA 1
ATOM 2554 C C . ALA A 1 327 ? -9.375 10.339 27.086 1.00 87.06 327 ALA A C 1
ATOM 2556 O O . ALA A 1 327 ? -9.030 9.442 27.860 1.00 87.06 327 ALA A O 1
ATOM 2557 N N . GLN A 1 328 ? -9.987 11.433 27.546 1.00 87.38 328 GLN A N 1
ATOM 2558 C CA . GLN A 1 328 ? -10.463 11.533 28.924 1.00 87.38 328 GLN A CA 1
ATOM 2559 C C . GLN A 1 328 ? -11.719 10.682 29.142 1.00 87.38 328 GLN A C 1
ATOM 2561 O O . GLN A 1 328 ? -11.819 10.033 30.186 1.00 87.38 328 GLN A O 1
ATOM 2566 N N . GLN A 1 329 ? -12.635 10.653 28.173 1.00 93.69 329 GLN A N 1
ATOM 2567 C CA . GLN A 1 329 ? -13.844 9.830 28.218 1.00 93.69 329 GLN A CA 1
ATOM 2568 C C . GLN A 1 329 ? -13.517 8.336 28.129 1.00 93.69 329 GLN A C 1
ATOM 2570 O O . GLN A 1 329 ? -14.000 7.574 28.959 1.00 93.69 329 GLN A O 1
ATOM 2575 N N . MET A 1 330 ? -12.628 7.911 27.224 1.00 92.31 330 MET A N 1
ATOM 2576 C CA . MET A 1 330 ? -12.203 6.505 27.120 1.00 92.31 330 MET A CA 1
ATOM 2577 C C . MET A 1 330 ? -11.556 6.012 28.424 1.00 92.31 330 MET A C 1
ATOM 2579 O O . MET A 1 330 ? -11.889 4.945 28.937 1.00 92.31 330 MET A O 1
ATOM 2583 N N . ARG A 1 331 ? -10.701 6.836 29.050 1.00 88.62 331 ARG A N 1
ATOM 2584 C CA . ARG A 1 331 ? -10.144 6.533 30.382 1.00 88.62 331 ARG A CA 1
ATOM 2585 C C . ARG A 1 331 ? -11.201 6.523 31.487 1.00 88.62 331 ARG A C 1
ATOM 2587 O O . ARG A 1 331 ? -11.023 5.826 32.484 1.00 88.62 331 ARG A O 1
ATOM 2594 N N . ALA A 1 332 ? -12.251 7.334 31.379 1.00 90.06 332 ALA A N 1
ATOM 2595 C CA . ALA A 1 332 ? -13.353 7.318 32.335 1.00 90.06 332 ALA A CA 1
ATOM 2596 C C . ALA A 1 332 ? -14.152 6.016 32.219 1.00 90.06 332 ALA A C 1
ATOM 2598 O O . ALA A 1 332 ? -14.318 5.351 33.238 1.00 90.06 332 ALA A O 1
ATOM 2599 N N . LEU A 1 333 ? -14.501 5.612 30.994 1.00 94.31 333 LEU A N 1
ATOM 2600 C CA . LEU A 1 333 ? -15.157 4.341 30.698 1.00 94.31 333 LEU A CA 1
ATOM 2601 C C . LEU A 1 333 ? -14.353 3.153 31.240 1.00 94.31 333 LEU A C 1
ATOM 2603 O O . LEU A 1 333 ? -14.888 2.330 31.977 1.00 94.31 333 LEU A O 1
ATOM 2607 N N . ALA A 1 334 ? -13.049 3.098 30.954 1.00 90.69 334 ALA A N 1
ATOM 2608 C CA . ALA A 1 334 ? -12.188 2.029 31.456 1.00 90.69 334 ALA A CA 1
ATOM 2609 C C . ALA A 1 334 ? -12.186 1.951 32.993 1.00 90.69 334 ALA A C 1
ATOM 2611 O O . ALA A 1 334 ? -12.308 0.869 33.562 1.00 90.69 334 ALA A O 1
ATOM 2612 N N . ARG A 1 335 ? -12.118 3.097 33.687 1.00 90.31 335 ARG A N 1
ATOM 2613 C CA . ARG A 1 335 ? -12.199 3.133 35.159 1.00 90.31 335 ARG A CA 1
ATOM 2614 C C . ARG A 1 335 ? -13.557 2.692 35.691 1.00 90.31 335 ARG A C 1
ATOM 2616 O O . ARG A 1 335 ? -13.592 2.033 36.723 1.00 90.31 335 ARG A O 1
ATOM 2623 N N . GLU A 1 336 ? -14.640 3.078 35.028 1.00 94.25 336 GLU A N 1
ATOM 2624 C CA . GLU A 1 336 ? -16.002 2.724 35.436 1.00 94.25 336 GLU A CA 1
ATOM 2625 C C . GLU A 1 336 ? -16.262 1.223 35.293 1.00 94.25 336 GLU A C 1
ATOM 2627 O O . GLU A 1 336 ? -16.826 0.603 36.191 1.00 94.25 336 GLU A O 1
ATOM 2632 N N . LEU A 1 337 ? -15.752 0.624 34.217 1.00 92.12 337 LEU A N 1
ATOM 2633 C CA . LEU A 1 337 ? -15.808 -0.817 33.977 1.00 92.12 337 LEU A CA 1
ATOM 2634 C C . LEU A 1 337 ? -14.768 -1.613 34.786 1.00 92.12 337 LEU A C 1
ATOM 2636 O O . LEU A 1 337 ? -14.847 -2.837 34.843 1.00 92.12 337 LEU A O 1
ATOM 2640 N N . GLY A 1 338 ? -13.791 -0.946 35.409 1.00 88.88 338 GLY A N 1
ATOM 2641 C CA . GLY A 1 338 ? -12.696 -1.599 36.131 1.00 88.88 338 GLY A CA 1
ATOM 2642 C C . GLY A 1 338 ? -11.692 -2.311 35.217 1.00 88.88 338 GLY A C 1
ATOM 2643 O O . GLY A 1 338 ? -11.069 -3.286 35.635 1.00 88.88 338 GLY A O 1
ATOM 2644 N N . VAL A 1 339 ? -11.532 -1.831 33.983 1.00 90.12 339 VAL A N 1
ATOM 2645 C CA . VAL A 1 339 ? -10.711 -2.444 32.931 1.00 90.12 339 VAL A CA 1
ATOM 2646 C C . VAL A 1 339 ? -9.614 -1.505 32.426 1.00 90.12 339 VAL A C 1
ATOM 2648 O O . VAL A 1 339 ? -9.3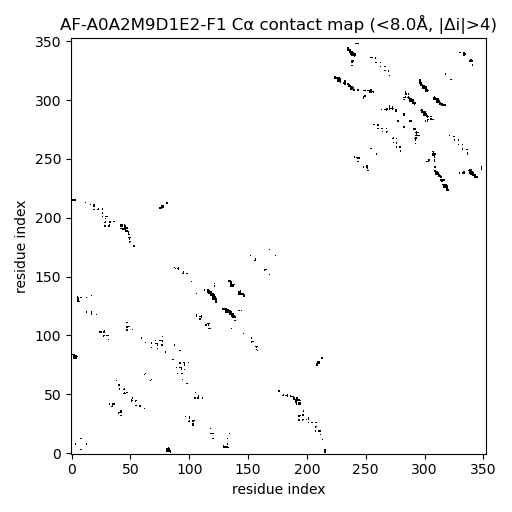94 -0.415 32.960 1.00 90.12 339 VAL A O 1
ATOM 2651 N N . HIS A 1 340 ? -8.865 -1.960 31.424 1.00 84.94 340 HIS A N 1
ATOM 2652 C CA . HIS A 1 340 ? -7.703 -1.264 30.897 1.00 84.94 340 HIS A CA 1
ATOM 2653 C C . HIS A 1 340 ? -8.058 -0.361 29.731 1.00 84.94 340 HIS A C 1
ATOM 2655 O O . HIS A 1 340 ? -8.975 -0.655 28.981 1.00 84.94 340 HIS A O 1
ATOM 2661 N N . PHE A 1 341 ? -7.311 0.736 29.611 1.00 82.69 341 PHE A N 1
ATOM 2662 C CA . PHE A 1 341 ? -7.259 1.575 28.422 1.00 82.69 341 PHE A CA 1
ATOM 2663 C C . PHE A 1 341 ? -5.800 1.673 27.986 1.00 82.69 341 PHE A C 1
ATOM 2665 O O . PHE A 1 341 ? -4.987 2.237 28.728 1.00 82.69 341 PHE A O 1
ATOM 2672 N N . ALA A 1 342 ? -5.477 1.121 26.823 1.00 71.81 342 ALA A N 1
ATOM 2673 C CA . ALA A 1 342 ? -4.132 1.138 26.256 1.00 71.81 342 ALA A CA 1
ATOM 2674 C C . ALA A 1 342 ? -4.200 1.114 24.720 1.00 71.81 342 ALA A C 1
ATOM 2676 O O . ALA A 1 342 ? -5.242 0.737 24.177 1.00 71.81 342 ALA A O 1
ATOM 2677 N N . PRO A 1 343 ? -3.122 1.512 24.022 1.00 69.69 343 PRO A N 1
ATOM 2678 C CA . PRO A 1 343 ? -2.962 1.191 22.608 1.00 69.69 343 PRO A CA 1
ATOM 2679 C C . PRO A 1 343 ? -3.059 -0.328 22.390 1.00 69.69 343 PRO A C 1
ATOM 2681 O O . PRO A 1 343 ? -2.572 -1.101 23.221 1.00 69.69 343 PRO A O 1
ATOM 2684 N N . ASP A 1 344 ? -3.676 -0.762 21.294 1.00 59.28 344 ASP A N 1
ATOM 2685 C CA . ASP A 1 344 ? -3.853 -2.178 20.939 1.00 59.28 344 ASP A CA 1
ATOM 2686 C C . ASP A 1 344 ? -2.498 -2.890 20.750 1.00 59.28 344 ASP A C 1
ATOM 2688 O O . ASP A 1 344 ? -2.324 -4.050 21.113 1.00 59.28 344 ASP A O 1
ATOM 2692 N N . GLN A 1 345 ? -1.475 -2.149 20.307 1.00 54.94 345 GLN A N 1
ATOM 2693 C CA . GLN A 1 345 ? -0.112 -2.660 20.118 1.00 54.94 345 GLN A CA 1
ATOM 2694 C C . GLN A 1 345 ? 0.788 -2.610 21.365 1.00 54.94 345 GLN A C 1
ATOM 2696 O O . GLN A 1 345 ? 1.985 -2.891 21.271 1.00 54.94 345 GLN A O 1
ATOM 2701 N N . ASP A 1 346 ? 0.272 -2.248 22.542 1.00 50.91 346 ASP A N 1
ATOM 2702 C CA . ASP A 1 346 ? 1.101 -2.221 23.749 1.00 50.91 346 ASP A CA 1
ATOM 2703 C C . ASP A 1 346 ? 1.454 -3.657 24.197 1.00 50.91 346 ASP A C 1
ATOM 2705 O O . ASP A 1 346 ? 0.596 -4.446 24.591 1.00 50.91 346 ASP A O 1
ATOM 2709 N N . GLU A 1 347 ? 2.743 -4.016 24.190 1.00 43.12 347 GLU A N 1
ATOM 2710 C CA . GLU A 1 347 ? 3.245 -5.301 24.709 1.00 43.12 347 GLU A CA 1
ATOM 2711 C C . GLU A 1 347 ? 2.797 -5.583 26.164 1.00 43.12 347 GLU A C 1
ATOM 2713 O O . GLU A 1 347 ? 2.860 -6.728 26.629 1.00 43.12 347 GLU A O 1
ATOM 2718 N N . SER A 1 348 ? 2.295 -4.568 26.883 1.00 44.81 348 SER A N 1
ATOM 2719 C CA . SER A 1 348 ? 1.699 -4.700 28.213 1.00 44.81 348 SER A CA 1
ATOM 2720 C C . SER A 1 348 ? 0.467 -5.618 28.291 1.00 44.81 348 SER A C 1
ATOM 2722 O O . SER A 1 348 ? 0.194 -6.124 29.386 1.00 44.81 348 SER A O 1
ATOM 2724 N N . TRP A 1 349 ? -0.211 -5.923 27.173 1.00 44.19 349 TRP A N 1
ATOM 2725 C CA . TRP A 1 349 ? -1.288 -6.931 27.125 1.00 44.19 349 TRP A CA 1
ATOM 2726 C C . TRP A 1 349 ? -0.759 -8.366 27.302 1.00 44.19 349 TRP A C 1
ATOM 2728 O O . TRP A 1 349 ? -1.393 -9.191 27.954 1.00 44.19 349 TRP A O 1
ATOM 2738 N N . LYS A 1 350 ? 0.446 -8.672 26.791 1.00 42.09 350 LYS A N 1
ATOM 2739 C CA . LYS A 1 350 ? 1.039 -10.029 26.819 1.00 42.09 350 LYS A CA 1
ATOM 2740 C C . LYS A 1 350 ? 1.944 -10.299 28.027 1.00 42.09 350 LYS A C 1
ATOM 2742 O O . LYS A 1 350 ? 2.335 -11.442 28.254 1.00 42.09 350 LYS A O 1
ATOM 2747 N N . ALA A 1 351 ? 2.295 -9.278 28.809 1.00 35.41 351 ALA A N 1
ATOM 2748 C CA . ALA A 1 351 ? 3.365 -9.373 29.806 1.00 35.41 351 ALA A CA 1
ATOM 2749 C C . ALA A 1 351 ? 2.953 -9.875 31.210 1.00 35.41 351 ALA A C 1
ATOM 2751 O O . ALA A 1 351 ? 3.773 -9.814 32.122 1.00 35.41 351 ALA A O 1
ATOM 2752 N N . ASN A 1 352 ? 1.728 -10.369 31.429 1.00 31.28 352 ASN A N 1
ATOM 2753 C CA . ASN A 1 352 ? 1.313 -10.921 32.732 1.00 31.28 352 ASN A CA 1
ATOM 2754 C C . ASN A 1 352 ? 0.510 -12.228 32.603 1.00 31.28 352 ASN A C 1
ATOM 2756 O O . ASN A 1 352 ? -0.646 -12.286 33.027 1.00 31.28 352 ASN A O 1
ATOM 2760 N N . GLN A 1 353 ? 1.142 -13.269 32.053 1.00 32.72 353 GLN A N 1
ATOM 2761 C CA . GLN A 1 353 ? 0.795 -14.653 32.401 1.00 32.72 353 GLN A CA 1
ATOM 2762 C C . GLN A 1 353 ? 1.581 -15.111 33.629 1.00 32.72 353 GLN A C 1
ATOM 2764 O O . GLN A 1 353 ? 2.808 -14.853 33.670 1.00 32.72 353 GLN A O 1
#

Radius of gyration: 23.91 Å; Cα contacts (8 Å, |Δi|>4): 492; chains: 1; bounding box: 57×45×64 Å

Foldseek 3Di:
DDAQALQNADPVRLVLLQVLLVVCLLLLLLVLLQLCVVVVAPQFQLQLALVNLVSVVVRLVVSLVPPCLVVDDQPFADPCNRHDPDDFDSSLRSSRLNLSSSVSSNQSSVCLVAVQKDWDADDDDPDPGSNHSWIWIQGPVGTDRVRVVSNVLSVVVGPDDDPVSVVVCCVVCVVVSVVSVVVNVPRDGDTRPRNVSNPPDSVVCPVSRHRDDDDDDPPDPDDLPAFPARPQQVFKKKLAALQDDPVCLPPADFFDQVLVLVLLQVQLVLLVHHPFRDHLVVALVVQKDWTDSHPFKIKIFGYDPSGTGMIIIRGGGGGPVSCVVNVVSSVVSSVVRVHDIDGPPPCSSVPDD

Secondary structure (DSSP, 8-state):
-----GGG--HHHHHHHHHHHHHHHHHHHHHHHHHHHHTT--GGG--SSHHHHHHHHHHHHHHHHTT-GGGS-TT---GGGGTSSS---HHHHHHHHHHTTHHHHHHHHHHHH-TT-EEEEE-SSSSS--S--EEEEEETTEEE-HHHHHHHHHHHTTTS-STHHHHHHHHHHHHHHHHHHHHHTT----S-SSGGGTTS-GGGGGGGSS--------PPPPPTTSB-GGGTTT--EEEE-TT--TT-GGGSPPB-HHHHHHHHHHHHHHTT--S----HHHHTTTSEEEEEETTTEEEEEEEETTEEEEEEEEE-S-BHHHHHHHHHHHHHHHHHHT-EEEETT-GGGTS--

Nearest PDB structures (foldseek):
  2een-assembly1_A  TM=4.876E-01  e=1.040E+00  Pyrococcus horikoshii
  2uuu-assembly2_D  TM=4.637E-01  e=3.482E+00  Dictyostelium discoideum
  2z0f-assembly1_B  TM=5.119E-01  e=7.263E+00  Thermus thermophilus HB8
  5yi8-assembly1_A-2  TM=3.693E-01  e=5.585E+00  Drosophila melanogaster
  2z0f-assembly1_A  TM=2.168E-01  e=5.028E+00  Thermus thermophilus HB8

Sequence (353 aa):
MMHLRPSDLSREQANRHLAHAENTREFRLTELAHWMAASDGPIDEMDASWASVGTLWEWTQSFISTEVAEAVPAEWRTDQSIGFGFVPELQFRRTQYIVQAWPSYIFEVLHRLDASTRLCLASAEGKDHVDYNELAFRSQSGSEPLFADLRRWAARAGTNSRNSDIHQFNAWFSTEFDDWHALAKGDPRGPSILAPLVERPLSDFDSLRNPPEFVSEPRVAPDESTPAVAQLEEDEFMVAPRDYDPDDLAAGQPLDSAVVHHALLEMDASLGGGGTITDPAVWLPAGHADLALGSVAGATVFVADGAVRGVGFEIGEITKKEWRVLAQQMRALARELGVHFAPDQDESWKANQ

pLDDT: mean 70.04, std 19.34, range [28.78, 96.69]